Protein AF-A0A376W7D1-F1 (afdb_monomer)

InterPro domains:
  IPR000819 Peptidase M17, leucyl aminopeptidase, C-terminal [PF00883] (2-151)
  IPR000819 Peptidase M17, leucyl aminopeptidase, C-terminal [PS00631] (118-125)
  IPR011356 Peptidase M17, leucine aminopeptidase/peptidase B [PR00481] (33-50)
  IPR011356 Peptidase M17, leucine aminopeptidase/peptidase B [PR00481] (55-76)
  IPR011356 Peptidase M17, leucine aminopeptidase/peptidase B [PR00481] (92-113)
  IPR011356 Peptidase M17, leucine aminopeptidase/peptidase B [PR00481] (114-134)
  IPR011356 Peptidase M17, leucine aminopeptidase/peptidase B [PR00481] (142-157)
  IPR011356 Peptidase M17, leucine aminopeptidase/peptidase B [PTHR11963] (2-151)

Structure (mmCIF, N/CA/C/O backbone):
data_AF-A0A376W7D1-F1
#
_entry.id   AF-A0A376W7D1-F1
#
loop_
_atom_site.group_PDB
_atom_site.id
_atom_site.type_symbol
_atom_site.label_atom_id
_atom_site.label_alt_id
_atom_site.label_comp_id
_atom_site.label_asym_id
_atom_site.label_entity_id
_atom_site.label_seq_id
_atom_site.pdbx_PDB_ins_code
_atom_site.Cartn_x
_atom_site.Cartn_y
_atom_site.Cartn_z
_atom_site.occupancy
_atom_site.B_iso_or_equiv
_atom_site.auth_seq_id
_atom_site.auth_comp_id
_atom_site.auth_asym_id
_atom_site.auth_atom_id
_atom_site.pdbx_PDB_model_num
ATOM 1 N N . MET A 1 1 ? -5.690 -8.090 -8.609 1.00 79.50 1 MET A N 1
ATOM 2 C CA . MET A 1 1 ? -4.284 -8.522 -8.770 1.00 79.50 1 MET A CA 1
ATOM 3 C C . MET A 1 1 ? -3.452 -7.403 -9.400 1.00 79.50 1 MET A C 1
ATOM 5 O O . MET A 1 1 ? -2.636 -7.657 -10.276 1.00 79.50 1 MET A O 1
ATOM 9 N N . GLY A 1 2 ? -3.629 -6.157 -8.965 1.00 89.56 2 GLY A N 1
ATOM 10 C CA . GLY A 1 2 ? -2.780 -5.029 -9.349 1.00 89.56 2 GLY A CA 1
ATOM 11 C C . GLY A 1 2 ?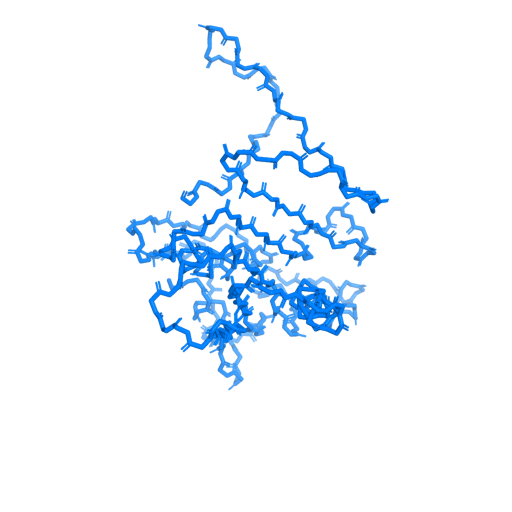 -1.461 -5.010 -8.578 1.00 89.56 2 GLY A C 1
ATOM 12 O O . GLY A 1 2 ? -0.408 -4.886 -9.191 1.00 89.56 2 GLY A O 1
ATOM 13 N N . LEU A 1 3 ? -1.495 -5.246 -7.265 1.00 94.12 3 LEU A N 1
ATOM 14 C CA . LEU A 1 3 ? -0.310 -5.242 -6.406 1.00 94.12 3 LEU A CA 1
ATOM 15 C C . LEU A 1 3 ? 0.728 -6.286 -6.835 1.00 94.12 3 LEU A C 1
ATOM 17 O O . LEU A 1 3 ? 1.898 -5.962 -7.021 1.00 94.12 3 LEU A O 1
ATOM 21 N N . HIS A 1 4 ? 0.286 -7.527 -7.044 1.00 95.19 4 HIS A N 1
ATOM 22 C CA . HIS A 1 4 ? 1.152 -8.593 -7.544 1.00 95.19 4 HIS A CA 1
ATOM 23 C C . HIS A 1 4 ? 1.711 -8.266 -8.935 1.00 95.19 4 HIS A C 1
ATOM 25 O O . HIS A 1 4 ? 2.898 -8.446 -9.180 1.00 95.19 4 HIS A O 1
ATOM 31 N N . THR A 1 5 ? 0.871 -7.761 -9.845 1.00 95.19 5 THR A N 1
ATOM 32 C CA . THR A 1 5 ? 1.295 -7.446 -11.218 1.00 95.19 5 THR A CA 1
ATOM 33 C C . THR A 1 5 ? 2.353 -6.347 -11.251 1.00 95.19 5 THR A C 1
ATOM 35 O O . THR A 1 5 ? 3.298 -6.458 -12.022 1.00 95.19 5 THR A O 1
ATOM 38 N N . VAL A 1 6 ? 2.235 -5.333 -10.392 1.00 94.81 6 VAL A N 1
ATOM 39 C CA . VAL A 1 6 ? 3.250 -4.282 -10.267 1.00 94.81 6 VAL A CA 1
ATOM 40 C C . VAL A 1 6 ? 4.538 -4.832 -9.651 1.00 94.81 6 VAL A C 1
ATOM 42 O O . VAL A 1 6 ? 5.613 -4.651 -10.210 1.00 94.81 6 VAL A O 1
ATOM 45 N N . GLY A 1 7 ? 4.433 -5.551 -8.529 1.00 95.00 7 GLY A N 1
ATOM 46 C CA . GLY A 1 7 ? 5.601 -5.979 -7.757 1.00 95.00 7 GLY A CA 1
ATOM 47 C C . GLY A 1 7 ? 6.352 -7.202 -8.283 1.00 95.00 7 GLY A C 1
ATOM 48 O O . GLY A 1 7 ? 7.494 -7.409 -7.885 1.00 95.00 7 GLY A O 1
ATOM 49 N N . ARG A 1 8 ? 5.773 -8.009 -9.186 1.00 94.25 8 ARG A N 1
ATOM 50 C CA . ARG A 1 8 ? 6.428 -9.229 -9.717 1.00 94.25 8 ARG A CA 1
ATOM 51 C C . ARG A 1 8 ? 7.721 -8.962 -10.500 1.00 94.25 8 ARG A C 1
ATOM 53 O O . ARG A 1 8 ? 8.429 -9.903 -10.844 1.00 94.25 8 ARG A O 1
ATOM 60 N N . GLY A 1 9 ? 7.988 -7.698 -10.837 1.00 91.62 9 GLY A N 1
ATOM 61 C CA . GLY A 1 9 ? 9.221 -7.275 -11.491 1.00 91.62 9 GLY A CA 1
ATOM 62 C C . GLY A 1 9 ? 10.430 -7.205 -10.550 1.00 91.62 9 GLY A C 1
ATOM 63 O O . GLY A 1 9 ? 11.554 -7.176 -11.045 1.00 91.62 9 GLY A O 1
ATOM 64 N N . SER A 1 10 ? 10.220 -7.193 -9.230 1.00 93.06 10 SER A N 1
ATOM 65 C CA . SER A 1 10 ? 11.274 -7.111 -8.210 1.00 93.06 10 SER A CA 1
ATOM 66 C C . SER A 1 10 ? 11.600 -8.478 -7.610 1.00 93.06 10 SER A C 1
ATOM 68 O O . SER A 1 10 ? 10.742 -9.354 -7.524 1.00 93.06 10 SER A O 1
ATOM 70 N N . GLU A 1 11 ? 12.835 -8.647 -7.133 1.00 93.81 11 GLU A N 1
ATOM 71 C CA . GLU A 1 11 ? 13.212 -9.783 -6.278 1.00 93.81 11 GLU A CA 1
ATOM 72 C C . GLU A 1 11 ? 12.505 -9.720 -4.915 1.00 93.81 11 GLU A C 1
ATOM 74 O O . GLU A 1 11 ? 12.260 -10.742 -4.270 1.00 93.81 11 GLU A O 1
ATOM 79 N N . ARG A 1 12 ? 12.138 -8.511 -4.470 1.00 93.88 12 ARG A N 1
ATOM 80 C CA . ARG A 1 12 ? 11.373 -8.299 -3.242 1.00 93.88 12 ARG A CA 1
ATOM 81 C C . ARG A 1 12 ? 9.898 -8.525 -3.543 1.00 93.88 12 ARG A C 1
ATOM 83 O O . ARG A 1 12 ? 9.288 -7.799 -4.324 1.00 93.88 12 ARG A O 1
ATOM 90 N N . SER A 1 13 ? 9.316 -9.524 -2.887 1.00 94.38 13 SER A N 1
ATOM 91 C CA . SER A 1 13 ? 7.901 -9.845 -3.070 1.00 94.38 13 SER A CA 1
ATOM 92 C C . SER A 1 13 ? 7.001 -8.678 -2.634 1.00 94.38 13 SER A C 1
ATOM 94 O O . SER A 1 13 ? 7.242 -8.092 -1.574 1.00 94.38 13 SER A O 1
ATOM 96 N N . PRO A 1 14 ? 5.949 -8.346 -3.404 1.00 96.19 14 PRO A N 1
ATOM 97 C CA . PRO A 1 14 ? 4.979 -7.341 -2.994 1.00 96.19 14 PRO A CA 1
ATOM 98 C C . PRO A 1 14 ? 4.146 -7.820 -1.802 1.00 96.19 14 PRO A C 1
ATOM 100 O O . PRO A 1 14 ? 3.823 -9.002 -1.684 1.00 96.19 14 PRO A O 1
ATOM 103 N N . VAL A 1 15 ? 3.752 -6.887 -0.937 1.00 96.38 15 VAL A N 1
ATOM 104 C CA . VAL A 1 15 ? 3.035 -7.168 0.311 1.00 96.38 15 VAL A CA 1
ATOM 105 C C . VAL A 1 15 ? 1.843 -6.232 0.456 1.00 96.38 15 VAL A C 1
ATOM 107 O O . VAL A 1 15 ? 1.984 -5.011 0.400 1.00 96.38 15 VAL A O 1
ATOM 110 N N . LEU A 1 16 ? 0.663 -6.808 0.689 1.00 96.38 16 LEU A N 1
ATOM 111 C CA . LEU A 1 16 ? -0.494 -6.065 1.177 1.00 96.38 16 LEU A CA 1
ATOM 112 C C . LEU A 1 16 ? -0.551 -6.220 2.695 1.00 96.38 16 LEU A C 1
ATOM 114 O O . LEU A 1 16 ? -1.002 -7.246 3.199 1.00 96.38 16 LEU A O 1
ATOM 118 N N . LEU A 1 17 ? -0.072 -5.218 3.427 1.00 96.56 17 LEU A N 1
ATOM 119 C CA . LEU A 1 17 ? -0.132 -5.236 4.885 1.00 96.56 17 LEU A CA 1
ATOM 120 C C . LEU A 1 17 ? -1.496 -4.720 5.333 1.00 96.56 17 LEU A C 1
ATOM 122 O O . LEU A 1 17 ? -1.866 -3.598 4.995 1.00 96.56 17 LEU A O 1
ATOM 126 N N . ALA A 1 18 ? -2.215 -5.522 6.115 1.00 96.31 18 ALA A N 1
ATOM 127 C CA . ALA A 1 18 ? -3.468 -5.137 6.752 1.00 96.31 18 ALA A CA 1
ATOM 128 C C . ALA A 1 18 ? -3.289 -5.135 8.274 1.00 96.31 18 ALA A C 1
ATOM 130 O O . ALA A 1 18 ? -3.036 -6.176 8.878 1.00 96.31 18 ALA A O 1
ATOM 131 N N . LEU A 1 19 ? -3.421 -3.965 8.891 1.00 96.69 19 LEU A N 1
ATOM 132 C CA . LEU A 1 19 ? -3.386 -3.781 10.338 1.00 96.69 19 LEU A CA 1
ATOM 133 C C . LEU A 1 19 ? -4.785 -3.410 10.825 1.00 96.69 19 LEU A C 1
ATOM 135 O O . LEU A 1 19 ? -5.421 -2.511 10.279 1.00 96.69 19 LEU A O 1
ATOM 139 N N . ASP A 1 20 ? -5.257 -4.096 11.861 1.00 96.06 20 ASP A N 1
ATOM 140 C CA . ASP A 1 20 ? -6.555 -3.851 12.489 1.00 96.06 20 ASP A CA 1
ATOM 141 C C . ASP A 1 20 ? -6.341 -3.281 13.890 1.00 96.06 20 ASP A C 1
ATOM 143 O O . ASP A 1 20 ? -5.998 -4.005 14.825 1.00 96.06 20 ASP A O 1
ATOM 147 N N . TYR A 1 21 ? -6.501 -1.966 14.026 1.00 96.50 21 TYR A N 1
ATOM 148 C CA . TYR A 1 21 ? -6.495 -1.315 15.325 1.00 96.50 21 TYR A CA 1
ATOM 149 C C . TYR A 1 21 ? -7.905 -1.353 15.898 1.00 96.50 21 TYR A C 1
ATOM 151 O O . TYR A 1 21 ? -8.800 -0.655 15.416 1.00 96.50 21 TYR A O 1
ATOM 159 N N . ASN A 1 22 ? -8.096 -2.148 16.946 1.00 95.69 22 ASN A N 1
ATOM 160 C CA . ASN A 1 22 ? -9.381 -2.288 17.608 1.00 95.69 22 ASN A CA 1
ATOM 161 C C . ASN A 1 22 ? -9.268 -2.027 19.120 1.00 95.69 22 ASN A C 1
ATOM 163 O O . ASN A 1 22 ? -8.990 -2.955 19.880 1.00 95.69 22 ASN A O 1
ATOM 167 N N . PRO A 1 23 ? -9.514 -0.785 19.575 1.00 93.50 23 PRO A N 1
ATOM 168 C CA . PRO A 1 23 ? -9.447 -0.443 20.994 1.00 93.50 23 PRO A CA 1
ATOM 169 C C . PRO A 1 23 ? -10.640 -0.972 21.800 1.00 93.50 23 PRO A C 1
ATOM 171 O O . PRO A 1 23 ? -10.613 -0.920 23.023 1.00 93.50 23 PRO A O 1
ATOM 174 N N . THR A 1 24 ? -11.696 -1.460 21.140 1.00 90.38 24 THR A N 1
ATOM 175 C CA . THR A 1 24 ? -12.927 -1.902 21.815 1.00 90.38 24 THR A CA 1
ATOM 176 C C . THR A 1 24 ? -12.823 -3.314 22.391 1.00 90.38 24 THR A C 1
ATOM 178 O O . THR A 1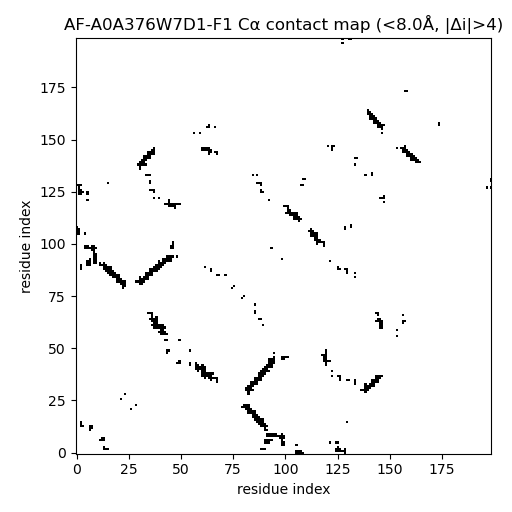 24 ? -13.638 -3.690 23.225 1.00 90.38 24 THR A O 1
ATOM 181 N N . GLY A 1 25 ? -11.853 -4.115 21.934 1.00 88.56 25 GLY A N 1
ATOM 182 C CA . GLY A 1 25 ? -11.722 -5.534 22.288 1.00 88.56 25 GLY A CA 1
ATOM 183 C C . GLY A 1 25 ? -12.771 -6.456 21.650 1.00 88.56 25 GLY A C 1
ATOM 184 O O . GLY A 1 25 ? -12.555 -7.665 21.589 1.00 88.56 25 GLY A O 1
ATOM 185 N N . ASP A 1 26 ? -13.863 -5.909 21.115 1.00 92.62 26 ASP A N 1
ATOM 186 C CA . ASP A 1 26 ? -14.907 -6.661 20.425 1.00 92.62 26 ASP A CA 1
ATOM 187 C C . ASP A 1 26 ? -14.526 -6.916 18.961 1.00 92.62 26 ASP A C 1
ATOM 189 O O . ASP A 1 26 ? -14.381 -5.988 18.161 1.00 92.62 26 ASP A O 1
ATOM 193 N N . LYS A 1 27 ? -14.379 -8.191 18.589 1.00 89.31 27 LYS A N 1
ATOM 194 C CA . LYS A 1 27 ? -14.015 -8.612 17.227 1.00 89.31 27 LYS A CA 1
ATOM 195 C C . LYS A 1 27 ? -15.055 -8.206 16.179 1.00 89.31 27 LYS A C 1
ATOM 197 O O . LYS A 1 27 ? -14.667 -7.962 15.032 1.00 89.31 27 LYS A O 1
ATOM 202 N N . GLU A 1 28 ? -16.317 -8.068 16.575 1.00 90.25 28 GLU A N 1
ATOM 203 C CA . GLU A 1 28 ? -17.442 -7.743 15.692 1.00 90.25 28 GLU A CA 1
ATOM 204 C C . GLU A 1 28 ? -17.728 -6.236 15.611 1.00 90.25 28 GLU A C 1
ATOM 206 O O . GLU A 1 28 ? -18.565 -5.806 14.815 1.00 90.25 28 GLU A O 1
ATOM 211 N N . ALA A 1 29 ? -16.999 -5.406 16.369 1.00 92.06 29 ALA A N 1
ATOM 212 C CA . ALA A 1 29 ? -17.177 -3.959 16.340 1.00 92.06 29 ALA A CA 1
ATOM 213 C C . ALA A 1 29 ? -17.040 -3.409 14.905 1.00 92.06 29 ALA A C 1
ATOM 215 O O . ALA A 1 29 ? -16.070 -3.742 14.212 1.00 92.06 29 ALA A O 1
ATOM 216 N N . PRO A 1 30 ? -17.951 -2.537 14.439 1.00 93.50 30 PRO A N 1
ATOM 217 C CA . PRO A 1 30 ? -17.894 -2.015 13.081 1.00 93.50 30 PRO A CA 1
ATOM 218 C C . PRO A 1 30 ? -16.599 -1.232 12.845 1.00 93.50 30 PRO A C 1
ATOM 220 O O . PRO A 1 30 ? -16.098 -0.521 13.721 1.00 93.50 30 PRO A O 1
ATOM 223 N N . VAL A 1 31 ? -16.042 -1.360 11.641 1.00 95.50 31 VAL A N 1
ATOM 224 C CA . VAL A 1 31 ? -14.862 -0.590 11.243 1.00 95.50 31 VAL A CA 1
ATOM 225 C C . VAL A 1 31 ? -15.299 0.850 10.990 1.00 95.50 31 VAL A C 1
ATOM 227 O O . VAL A 1 31 ? -16.086 1.111 10.090 1.00 95.50 31 VAL A O 1
ATOM 230 N N . TYR A 1 32 ? -14.776 1.798 11.763 1.00 95.06 32 TYR A N 1
ATOM 231 C CA . TYR A 1 32 ? -15.107 3.212 11.589 1.00 95.06 32 TYR A CA 1
ATOM 232 C C . TYR A 1 32 ? -14.433 3.781 10.337 1.00 95.06 32 TYR A C 1
ATOM 234 O O . TYR A 1 32 ? -15.082 4.373 9.477 1.00 95.06 32 TYR A O 1
ATOM 242 N N . ALA A 1 33 ? -13.121 3.566 10.204 1.00 95.38 33 ALA A N 1
ATOM 243 C CA . ALA A 1 33 ? -12.358 4.068 9.069 1.00 95.38 33 ALA A CA 1
ATOM 244 C C . ALA A 1 33 ? -11.379 3.032 8.514 1.00 95.38 33 ALA A C 1
ATOM 246 O O . ALA A 1 33 ? -10.781 2.252 9.258 1.00 95.38 33 ALA A O 1
ATOM 247 N N . CYS A 1 34 ? -11.172 3.073 7.200 1.00 97.19 34 CYS A N 1
ATOM 248 C CA . CYS A 1 34 ? -10.066 2.402 6.533 1.00 97.19 34 CYS A CA 1
ATOM 249 C C . CYS A 1 34 ? -9.098 3.431 5.951 1.00 97.19 34 CYS A C 1
ATOM 251 O O . CYS A 1 34 ? -9.497 4.341 5.226 1.00 97.19 34 CYS A O 1
ATOM 253 N N . LEU A 1 35 ? -7.818 3.264 6.254 1.00 97.06 35 LEU A N 1
ATOM 254 C CA . LEU A 1 35 ? -6.726 4.062 5.720 1.00 97.06 35 LEU A CA 1
ATOM 255 C C . LEU A 1 35 ? -5.981 3.224 4.682 1.00 97.06 35 LEU A C 1
ATOM 257 O O . LEU A 1 35 ? -5.595 2.099 4.987 1.00 97.06 35 LEU A O 1
ATOM 261 N N . VAL A 1 36 ? -5.771 3.742 3.475 1.00 96.94 36 VAL A N 1
ATOM 262 C CA . VAL A 1 36 ? -5.098 3.021 2.385 1.00 96.94 36 VAL A CA 1
ATOM 263 C C . VAL A 1 36 ? -3.899 3.828 1.897 1.00 96.94 36 VAL A C 1
ATOM 265 O O . VAL A 1 36 ? -4.031 4.967 1.462 1.00 96.94 36 VAL A O 1
ATOM 268 N N . GLY A 1 37 ? -2.704 3.255 1.983 1.00 95.38 37 GLY A N 1
ATOM 269 C CA . GLY A 1 37 ? -1.463 3.931 1.618 1.00 95.38 37 GLY A CA 1
ATOM 270 C C . GLY A 1 37 ? -0.810 3.340 0.375 1.00 95.38 37 GLY A C 1
ATOM 271 O O . GLY A 1 37 ? -0.619 2.123 0.301 1.00 95.38 37 GLY A O 1
ATOM 272 N N . LYS A 1 38 ? -0.389 4.203 -0.562 1.00 95.12 38 LYS A N 1
ATOM 273 C CA . LYS A 1 38 ? 0.567 3.817 -1.615 1.00 95.12 38 LYS A CA 1
ATOM 274 C C . LYS A 1 38 ? 1.930 3.581 -0.964 1.00 95.12 38 LYS A C 1
ATOM 276 O O . LYS A 1 38 ? 2.490 4.504 -0.372 1.00 95.12 38 LYS A O 1
ATOM 281 N N . GLY A 1 39 ? 2.434 2.356 -1.065 1.00 95.56 39 GLY A N 1
ATOM 282 C CA . GLY A 1 39 ? 3.699 1.918 -0.481 1.00 95.56 39 GLY A CA 1
ATOM 283 C C . GLY A 1 39 ? 4.724 1.509 -1.532 1.00 95.56 39 GLY A C 1
ATOM 284 O O . GLY A 1 39 ? 5.391 0.497 -1.342 1.00 95.56 39 GLY A O 1
ATOM 285 N N . ILE A 1 40 ? 4.846 2.243 -2.643 1.00 95.44 40 ILE A N 1
ATOM 286 C CA . ILE A 1 40 ? 5.864 1.907 -3.643 1.00 95.44 40 ILE A CA 1
ATOM 287 C C . ILE A 1 40 ? 7.240 2.273 -3.087 1.00 95.44 40 ILE A C 1
ATOM 289 O O . ILE A 1 40 ? 7.560 3.447 -2.923 1.00 95.44 40 ILE A O 1
ATOM 293 N N . THR A 1 41 ? 8.026 1.271 -2.705 1.00 93.88 41 THR A N 1
ATOM 294 C CA . THR A 1 41 ? 9.293 1.472 -1.989 1.00 93.88 41 THR A CA 1
ATOM 295 C C . THR A 1 41 ? 10.379 2.038 -2.893 1.00 93.88 41 THR A C 1
ATOM 297 O O . THR A 1 41 ? 11.190 2.851 -2.444 1.00 93.88 41 THR A O 1
ATOM 300 N N . PHE A 1 42 ? 10.346 1.676 -4.171 1.00 93.56 42 PHE A N 1
ATOM 301 C CA . PHE A 1 42 ? 11.119 2.324 -5.215 1.00 93.56 42 PHE A CA 1
ATOM 302 C C . PHE A 1 42 ? 10.380 2.251 -6.552 1.00 93.56 42 PHE A C 1
ATOM 304 O O . PHE A 1 42 ? 9.808 1.214 -6.894 1.00 93.56 42 PHE A O 1
ATOM 311 N N . ASP A 1 43 ? 10.411 3.349 -7.308 1.00 93.44 43 ASP A N 1
ATOM 312 C CA . ASP A 1 43 ? 9.719 3.477 -8.590 1.00 93.44 43 ASP A CA 1
ATOM 313 C C . ASP A 1 43 ? 10.687 3.869 -9.714 1.00 93.44 43 ASP A C 1
ATOM 315 O O . ASP A 1 43 ? 11.074 5.031 -9.851 1.00 93.44 43 ASP A O 1
ATOM 319 N N . SER A 1 44 ? 11.079 2.894 -10.539 1.00 92.62 44 SER A N 1
ATOM 320 C CA . SER A 1 44 ? 11.836 3.150 -11.770 1.00 92.62 44 SER A CA 1
ATOM 321 C C . SER A 1 44 ? 10.933 3.542 -12.946 1.00 92.62 44 SER A C 1
ATOM 323 O O . SER A 1 44 ? 11.444 3.889 -14.012 1.00 92.62 44 SER A O 1
ATOM 325 N N . GLY A 1 45 ? 9.609 3.436 -12.782 1.00 90.06 45 GLY A N 1
ATOM 326 C CA . GLY A 1 45 ? 8.589 3.563 -13.824 1.00 90.06 45 GLY A CA 1
ATOM 327 C C . GLY A 1 45 ? 8.280 2.277 -14.597 1.00 90.06 45 GLY A C 1
ATOM 328 O O . GLY A 1 45 ? 7.426 2.284 -15.484 1.00 90.06 45 GLY A O 1
ATOM 329 N N . GLY A 1 46 ? 8.940 1.153 -14.293 1.00 93.19 46 GLY A N 1
ATOM 330 C CA . GLY A 1 46 ? 8.816 -0.079 -15.085 1.00 93.19 46 GLY A CA 1
ATOM 331 C C . GLY A 1 46 ? 9.266 0.125 -16.541 1.00 93.19 46 GLY A C 1
ATOM 332 O O . GLY A 1 46 ? 10.167 0.917 -16.805 1.00 93.19 46 GLY A O 1
ATOM 333 N N . TYR A 1 47 ? 8.659 -0.573 -17.510 1.00 92.81 47 TYR A N 1
ATOM 334 C CA . TYR A 1 47 ? 9.015 -0.420 -18.936 1.00 92.81 47 TYR A CA 1
ATOM 335 C C . TYR A 1 47 ? 8.804 1.004 -19.482 1.00 92.81 47 TYR A C 1
ATOM 337 O O . TYR A 1 47 ? 9.477 1.413 -20.425 1.00 92.81 47 TYR A O 1
ATOM 345 N N . SER A 1 48 ? 7.913 1.781 -18.876 1.00 91.31 48 SER A N 1
ATOM 346 C CA . SER A 1 48 ? 7.792 3.230 -19.040 1.00 91.31 48 SER A CA 1
ATOM 347 C C . SER A 1 48 ? 8.824 3.961 -18.168 1.00 91.31 48 SER A C 1
ATOM 349 O O . SER A 1 48 ? 8.471 4.744 -17.291 1.00 91.31 48 SER A O 1
ATOM 351 N N . ILE A 1 49 ? 10.106 3.668 -18.401 1.00 92.81 49 ILE A N 1
ATOM 352 C CA . ILE A 1 49 ? 11.213 4.064 -17.525 1.00 92.81 49 ILE A CA 1
ATOM 353 C C . ILE A 1 49 ? 11.296 5.582 -17.310 1.00 92.81 49 ILE A C 1
ATOM 355 O O . ILE A 1 49 ? 11.208 6.378 -18.251 1.00 92.81 49 ILE A O 1
ATOM 359 N N . LYS A 1 50 ? 11.529 5.990 -16.061 1.00 89.44 50 LYS A N 1
ATOM 360 C CA . LYS A 1 50 ? 11.809 7.386 -15.715 1.00 89.44 50 LYS A CA 1
ATOM 361 C C . LYS A 1 50 ? 13.215 7.793 -16.157 1.00 89.44 50 LYS A C 1
ATOM 363 O O . LYS A 1 50 ? 14.151 6.998 -16.172 1.00 89.44 50 LYS A O 1
ATOM 368 N N . GLN A 1 51 ? 13.402 9.080 -16.440 1.00 89.69 51 GLN A N 1
ATOM 369 C CA . GLN A 1 51 ? 14.746 9.638 -16.618 1.00 89.69 51 GLN A CA 1
ATOM 370 C C . GLN A 1 51 ? 15.481 9.696 -15.270 1.00 89.69 51 GLN A C 1
ATOM 372 O O . GLN A 1 51 ? 14.855 9.904 -14.231 1.00 89.69 51 GLN A O 1
ATOM 377 N N . THR A 1 52 ? 16.814 9.595 -15.282 1.00 87.31 52 THR A N 1
ATOM 378 C CA . THR A 1 52 ? 17.659 9.550 -14.071 1.00 87.31 52 THR A CA 1
ATOM 379 C C . THR A 1 52 ? 17.371 10.669 -13.073 1.00 87.31 52 THR A C 1
ATOM 381 O O . THR A 1 52 ? 17.262 10.409 -11.878 1.00 87.31 52 THR A O 1
ATOM 384 N N . ALA A 1 53 ? 17.168 11.897 -13.558 1.00 84.25 53 ALA A N 1
ATOM 385 C CA . ALA A 1 53 ? 16.878 13.061 -12.720 1.00 84.25 53 ALA A CA 1
ATOM 386 C C . ALA A 1 53 ? 15.553 12.963 -11.938 1.00 84.25 53 ALA A C 1
ATOM 388 O O . ALA A 1 53 ? 15.350 13.719 -10.996 1.00 84.25 53 ALA A O 1
ATOM 389 N N . PHE A 1 54 ? 14.649 12.064 -12.333 1.00 83.31 54 PHE A N 1
ATOM 390 C CA . PHE A 1 54 ? 13.384 11.821 -11.643 1.00 83.31 54 PHE A CA 1
ATOM 391 C C . PHE A 1 54 ? 13.397 10.543 -10.801 1.00 83.31 54 PHE A C 1
ATOM 393 O O . PHE A 1 54 ? 12.419 10.306 -10.104 1.00 83.31 54 PHE A O 1
ATOM 400 N N . MET A 1 55 ? 14.458 9.726 -10.852 1.00 85.00 55 MET A N 1
ATOM 401 C CA . MET A 1 55 ? 14.552 8.466 -10.099 1.00 85.00 55 MET A CA 1
ATOM 402 C C . MET A 1 55 ? 15.127 8.644 -8.686 1.00 85.00 55 MET A C 1
ATOM 404 O O . MET A 1 55 ? 14.774 7.890 -7.782 1.00 85.00 55 MET A O 1
ATOM 408 N N . ASP A 1 56 ? 15.972 9.653 -8.461 1.00 84.62 56 ASP A N 1
ATOM 409 C CA . ASP A 1 56 ? 16.660 9.904 -7.181 1.00 84.62 56 ASP A CA 1
ATOM 410 C C . ASP A 1 56 ? 15.705 10.037 -5.974 1.00 84.62 56 ASP A C 1
ATOM 412 O O . ASP A 1 56 ? 15.965 9.569 -4.861 1.00 84.62 56 ASP A O 1
ATOM 416 N N . SER A 1 57 ? 14.559 10.661 -6.216 1.00 85.50 57 SER A N 1
ATOM 417 C CA . SER A 1 57 ? 13.533 10.990 -5.241 1.00 85.50 57 SER A CA 1
ATOM 418 C C . SER A 1 57 ? 12.465 9.906 -5.127 1.00 85.50 57 SER A C 1
ATOM 420 O O . SER A 1 57 ? 11.619 9.997 -4.240 1.00 85.50 57 SER A O 1
ATOM 422 N N . MET A 1 58 ? 12.505 8.844 -5.936 1.00 86.75 58 MET A N 1
ATOM 423 C CA . MET A 1 58 ? 11.452 7.815 -5.975 1.00 86.75 58 MET A CA 1
ATOM 424 C C . MET A 1 58 ? 11.467 6.849 -4.794 1.00 86.75 58 MET A C 1
ATOM 426 O O . MET A 1 58 ? 10.480 6.163 -4.555 1.00 86.75 58 MET A O 1
ATOM 430 N N . LYS A 1 59 ? 12.490 6.910 -3.936 1.00 88.31 59 LYS A N 1
ATOM 431 C CA . LYS A 1 59 ? 12.395 6.356 -2.573 1.00 88.31 59 LYS A CA 1
ATOM 432 C C . LYS A 1 59 ? 11.256 6.977 -1.748 1.00 88.31 59 LYS A C 1
ATOM 434 O O . LYS A 1 59 ? 10.843 6.414 -0.742 1.00 88.31 59 LYS A O 1
ATOM 439 N N . SER A 1 60 ? 10.782 8.168 -2.130 1.00 87.44 60 SER A N 1
ATOM 440 C CA . SER A 1 60 ? 9.669 8.863 -1.469 1.00 87.44 60 SER A CA 1
ATOM 441 C C . SER A 1 60 ? 8.290 8.421 -1.963 1.00 87.44 60 SER A C 1
ATOM 443 O O . SER A 1 60 ? 7.280 8.901 -1.448 1.00 87.44 60 SER A O 1
ATOM 445 N N . ASP A 1 61 ? 8.219 7.485 -2.913 1.00 88.12 61 ASP A N 1
ATOM 446 C CA . ASP A 1 61 ? 6.962 7.044 -3.525 1.00 88.12 61 ASP A CA 1
ATOM 447 C C . ASP A 1 61 ? 6.113 6.115 -2.620 1.00 88.12 61 ASP A C 1
ATOM 449 O O . ASP A 1 61 ? 4.955 5.790 -2.897 1.00 88.12 61 ASP A O 1
ATOM 453 N N . MET A 1 62 ? 6.661 5.791 -1.447 1.00 93.06 62 MET A N 1
ATOM 454 C CA . MET A 1 62 ? 5.986 5.183 -0.297 1.00 93.06 62 MET A CA 1
ATOM 455 C C . MET A 1 62 ? 5.463 6.223 0.710 1.00 93.06 62 MET A C 1
ATOM 457 O O . MET A 1 62 ? 4.950 5.871 1.776 1.00 93.06 62 MET A O 1
ATOM 461 N N . GLY A 1 63 ? 5.571 7.519 0.392 1.00 90.31 63 GLY A N 1
ATOM 462 C CA . GLY A 1 63 ? 5.183 8.618 1.279 1.00 90.31 63 GLY A CA 1
ATOM 463 C C . GLY A 1 63 ? 3.703 8.591 1.668 1.00 90.31 63 GLY A C 1
ATOM 464 O O . GLY A 1 63 ? 3.345 9.002 2.773 1.00 90.31 63 GLY A O 1
ATOM 465 N N . GLY A 1 64 ? 2.845 8.044 0.801 1.00 90.31 64 GLY A N 1
ATOM 466 C CA . GLY A 1 64 ? 1.438 7.788 1.106 1.00 90.31 64 GLY A CA 1
ATOM 467 C C . GLY A 1 64 ? 1.269 6.827 2.284 1.00 90.31 64 GLY A C 1
ATOM 468 O O . GLY A 1 64 ? 0.647 7.187 3.284 1.00 90.31 64 GLY A O 1
ATOM 469 N N . ALA A 1 65 ? 1.893 5.648 2.203 1.00 94.12 65 ALA A N 1
ATOM 470 C CA . ALA A 1 65 ? 1.922 4.643 3.266 1.00 94.12 65 ALA A CA 1
ATOM 471 C C . ALA A 1 65 ? 2.528 5.172 4.572 1.00 94.12 65 ALA A C 1
ATOM 473 O O . ALA A 1 65 ? 1.951 4.962 5.642 1.00 94.12 65 ALA A O 1
ATOM 474 N N . ALA A 1 66 ? 3.635 5.916 4.499 1.00 94.94 66 ALA A N 1
ATOM 475 C CA . ALA A 1 66 ? 4.222 6.553 5.678 1.00 94.94 66 ALA A CA 1
ATOM 476 C C . ALA A 1 66 ? 3.253 7.547 6.344 1.00 94.94 66 ALA A C 1
ATOM 478 O O . ALA A 1 66 ? 3.104 7.544 7.566 1.00 94.94 66 ALA A O 1
ATOM 479 N N . THR A 1 67 ? 2.544 8.350 5.545 1.00 94.06 67 THR A N 1
ATOM 480 C CA . THR A 1 67 ? 1.600 9.365 6.040 1.00 94.06 67 THR A CA 1
ATOM 481 C C . THR A 1 67 ? 0.428 8.739 6.787 1.00 94.06 67 THR A C 1
ATOM 483 O O . THR A 1 67 ? 0.131 9.159 7.903 1.00 94.06 67 THR A O 1
ATOM 486 N N . VAL A 1 68 ? -0.231 7.722 6.217 1.00 95.19 68 VAL A N 1
ATOM 487 C CA . VAL A 1 68 ? -1.374 7.074 6.890 1.00 95.19 68 VAL A CA 1
ATOM 488 C C . VAL A 1 68 ? -0.956 6.283 8.124 1.00 95.19 68 VAL A C 1
ATOM 490 O O . VAL A 1 68 ? -1.682 6.280 9.116 1.00 95.19 68 VAL A O 1
ATOM 493 N N . THR A 1 69 ? 0.233 5.678 8.103 1.00 96.69 69 THR A N 1
ATOM 494 C CA . THR A 1 69 ? 0.786 4.973 9.268 1.00 96.69 69 THR A CA 1
ATOM 495 C C . THR A 1 69 ? 1.072 5.951 10.406 1.00 96.69 69 THR A C 1
ATOM 497 O O . THR A 1 69 ? 0.635 5.729 11.534 1.00 96.69 69 THR A O 1
ATOM 500 N N . GLY A 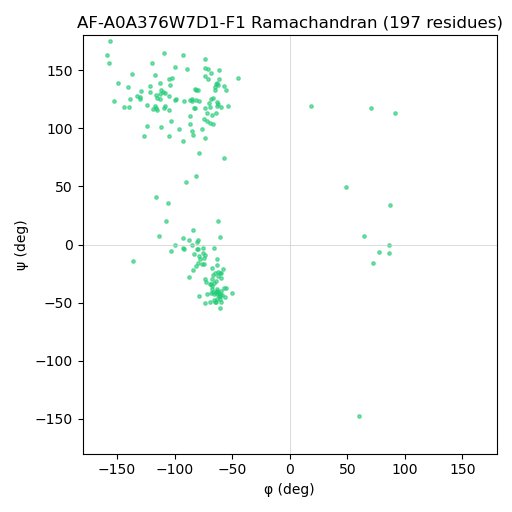1 70 ? 1.739 7.072 10.109 1.00 96.38 70 GLY A N 1
ATOM 501 C CA . GLY A 1 70 ? 2.005 8.127 11.087 1.00 96.38 70 GLY A CA 1
ATOM 502 C C . GLY A 1 70 ? 0.727 8.777 11.619 1.00 96.38 70 GLY A C 1
ATOM 503 O O . GLY A 1 70 ? 0.616 9.014 12.819 1.00 96.38 70 GLY A O 1
ATOM 504 N N . ALA A 1 71 ? -0.266 9.007 10.755 1.00 94.94 71 ALA A N 1
ATOM 505 C CA . ALA A 1 71 ? -1.562 9.547 11.155 1.00 94.94 71 ALA A CA 1
ATOM 506 C C . ALA A 1 71 ? -2.309 8.609 12.114 1.00 94.94 71 ALA A C 1
ATOM 508 O O . ALA A 1 71 ? -2.855 9.076 13.113 1.00 94.94 71 ALA A O 1
ATOM 509 N N . LEU A 1 72 ? -2.302 7.296 11.849 1.00 96.12 72 LEU A N 1
ATOM 510 C CA . LEU A 1 72 ? -2.898 6.311 12.751 1.00 96.12 72 LEU A CA 1
ATOM 511 C C . LEU A 1 72 ? -2.154 6.262 14.086 1.00 96.12 72 LEU A C 1
ATOM 513 O O . LEU A 1 72 ? -2.789 6.363 15.131 1.00 96.12 72 LEU A O 1
ATOM 517 N N . ALA A 1 73 ? -0.824 6.160 14.060 1.00 97.00 73 ALA A N 1
ATOM 518 C CA . ALA A 1 73 ? -0.014 6.146 15.274 1.00 97.00 73 ALA A CA 1
ATOM 519 C C . ALA A 1 73 ? -0.269 7.395 16.134 1.00 97.00 73 ALA A C 1
ATOM 521 O O . ALA A 1 73 ? -0.508 7.281 17.333 1.00 97.00 73 ALA A O 1
ATOM 522 N N . PHE A 1 74 ? -0.310 8.580 15.517 1.00 96.56 74 PHE A N 1
ATOM 523 C CA . PHE A 1 74 ? -0.641 9.825 16.206 1.00 96.56 74 PHE A CA 1
ATOM 524 C C . PHE A 1 74 ? -2.075 9.831 16.753 1.00 96.56 74 PHE A C 1
ATOM 526 O O . PHE A 1 74 ? -2.304 10.260 17.878 1.00 96.56 74 PHE A O 1
ATOM 533 N N . ALA A 1 75 ? -3.059 9.325 16.008 1.00 95.00 75 ALA A N 1
ATOM 534 C CA . ALA A 1 75 ? -4.429 9.229 16.508 1.00 95.00 75 ALA A CA 1
ATOM 535 C C . ALA A 1 75 ? -4.525 8.304 17.736 1.00 95.00 75 ALA A C 1
ATOM 537 O O . ALA A 1 75 ? -5.190 8.649 18.714 1.00 95.00 75 ALA A O 1
ATOM 538 N N . ILE A 1 76 ? -3.816 7.170 17.723 1.00 96.06 76 ILE A N 1
ATOM 539 C CA . ILE A 1 76 ? -3.751 6.229 18.849 1.00 96.06 76 ILE A CA 1
ATOM 540 C C . ILE A 1 76 ? -3.164 6.913 20.090 1.00 96.06 76 ILE A C 1
ATOM 542 O O . ILE A 1 76 ? -3.761 6.835 21.162 1.00 96.06 76 ILE A O 1
ATOM 546 N N . THR A 1 77 ? -2.056 7.653 19.961 1.00 96.06 77 THR A N 1
ATOM 547 C CA . THR A 1 77 ? -1.449 8.366 21.106 1.00 96.06 77 THR A CA 1
ATOM 548 C C . THR A 1 77 ? -2.315 9.510 21.638 1.00 96.06 77 THR A C 1
ATOM 550 O O . THR A 1 77 ? -2.161 9.920 22.787 1.00 96.06 77 THR A O 1
ATOM 553 N N . ARG A 1 78 ? -3.260 10.017 20.836 1.00 96.69 78 ARG A N 1
ATOM 554 C CA . ARG A 1 78 ? -4.273 10.997 21.258 1.00 96.69 78 ARG A CA 1
ATOM 555 C C . ARG A 1 78 ? -5.541 10.364 21.844 1.00 96.69 78 ARG A C 1
ATOM 557 O O . ARG A 1 78 ? -6.457 11.106 22.189 1.00 96.69 78 ARG A O 1
ATOM 564 N N . GLY A 1 79 ? -5.589 9.039 21.994 1.00 93.38 79 GLY A N 1
ATOM 565 C CA . GLY A 1 79 ? -6.707 8.330 22.619 1.00 93.38 79 GLY A CA 1
ATOM 566 C C . GLY A 1 79 ? -7.837 7.961 21.655 1.00 93.38 79 GLY A C 1
ATOM 567 O O . GLY A 1 79 ? -9.003 7.982 22.045 1.00 93.38 79 GLY A O 1
ATOM 568 N N . LEU A 1 80 ? -7.522 7.647 20.393 1.00 94.12 80 LEU A N 1
ATOM 569 C CA . LEU A 1 80 ? -8.502 7.143 19.427 1.00 94.12 80 LEU A CA 1
ATOM 570 C C . LEU A 1 80 ? -9.243 5.912 19.982 1.00 94.12 80 LEU A C 1
ATOM 572 O O . LEU A 1 80 ? -8.648 4.867 20.210 1.00 94.12 80 LEU A O 1
ATOM 576 N N . ASN A 1 81 ? -10.564 6.018 20.128 1.00 93.44 81 ASN A N 1
ATOM 577 C CA . ASN A 1 81 ? -11.428 4.973 20.690 1.00 93.44 81 ASN A CA 1
ATOM 578 C C . ASN A 1 81 ? -12.311 4.271 19.639 1.00 93.44 81 ASN A C 1
ATOM 580 O O . ASN A 1 81 ? -13.340 3.682 19.971 1.00 93.44 81 ASN A O 1
ATOM 584 N N . LYS A 1 82 ? -11.941 4.358 18.358 1.00 93.88 82 LYS A N 1
ATOM 585 C CA . LYS A 1 82 ? -12.677 3.772 17.228 1.00 93.88 82 LYS A CA 1
ATOM 586 C C . LYS A 1 82 ? -11.827 2.715 16.529 1.00 93.88 82 LYS A C 1
ATOM 588 O O . LYS A 1 82 ? -10.613 2.881 16.423 1.00 93.88 82 LYS A O 1
ATOM 593 N N . ARG A 1 83 ? -12.466 1.654 16.019 1.00 96.00 83 ARG A N 1
ATOM 594 C CA . ARG A 1 83 ? -11.794 0.612 15.230 1.00 96.00 83 ARG A CA 1
ATOM 595 C C . ARG A 1 83 ? -11.380 1.168 13.869 1.00 96.00 83 ARG A C 1
ATOM 597 O O . ARG A 1 83 ? -12.230 1.629 13.108 1.00 96.00 83 ARG A O 1
ATOM 604 N N . VAL A 1 84 ? -10.090 1.115 13.556 1.00 96.94 84 VAL A N 1
ATOM 605 C CA . VAL A 1 84 ? -9.524 1.618 12.297 1.00 96.94 84 VAL A CA 1
ATOM 606 C C . VAL A 1 84 ? -8.658 0.543 11.662 1.00 96.94 84 VAL A C 1
ATOM 608 O O . VAL A 1 84 ? -7.797 -0.037 12.317 1.00 96.94 84 VAL A O 1
ATOM 611 N N . LYS A 1 85 ? -8.861 0.305 10.365 1.00 96.94 85 LYS A N 1
ATOM 612 C CA . LYS A 1 85 ? -8.019 -0.602 9.581 1.00 96.94 85 LYS A CA 1
ATOM 613 C C . LYS A 1 85 ? -7.063 0.180 8.697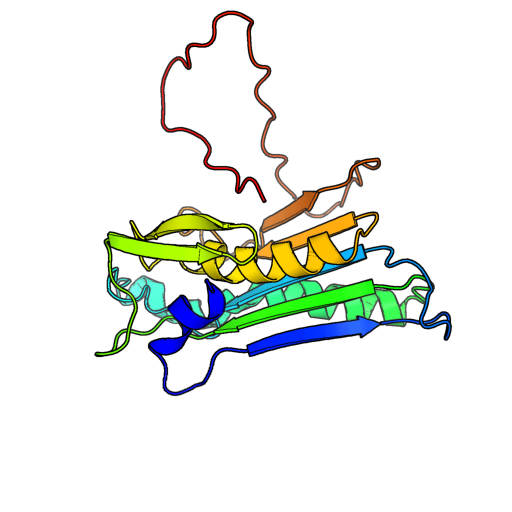 1.00 96.94 85 LYS A C 1
ATOM 615 O O . LYS A 1 85 ? -7.454 1.160 8.069 1.00 96.94 85 LYS A O 1
ATOM 620 N N . LEU A 1 86 ? -5.818 -0.260 8.636 1.00 97.69 86 LEU A N 1
ATOM 621 C CA . LEU A 1 86 ? -4.769 0.314 7.806 1.00 97.69 86 LEU A CA 1
ATOM 622 C C . LEU A 1 86 ? -4.337 -0.718 6.767 1.00 97.69 86 LEU A C 1
ATOM 624 O O . LEU A 1 86 ? -3.956 -1.828 7.123 1.00 97.69 86 LEU A O 1
ATOM 628 N N . PHE A 1 87 ? -4.370 -0.331 5.498 1.00 97.69 87 PHE A N 1
ATOM 629 C CA . PHE A 1 87 ? -3.929 -1.127 4.362 1.00 97.69 87 PHE A CA 1
ATOM 630 C C . PHE A 1 87 ? -2.739 -0.442 3.696 1.00 97.69 87 PHE A C 1
ATOM 632 O O . PHE A 1 87 ? -2.867 0.667 3.175 1.00 97.69 87 PHE A O 1
ATOM 639 N N . LEU A 1 88 ? -1.579 -1.092 3.688 1.00 97.31 88 LEU A N 1
ATOM 640 C CA . LEU A 1 88 ? -0.386 -0.600 3.003 1.00 97.31 88 LEU A CA 1
ATOM 641 C C . LEU A 1 88 ? -0.123 -1.475 1.782 1.00 97.31 88 LEU A C 1
ATOM 643 O O . LEU A 1 88 ? 0.102 -2.678 1.906 1.00 97.31 88 LEU A O 1
ATOM 647 N N . CYS A 1 89 ? -0.180 -0.863 0.602 1.00 96.50 89 CYS A N 1
ATOM 648 C CA . CYS A 1 89 ? 0.042 -1.543 -0.669 1.00 96.50 89 CYS A CA 1
ATOM 649 C C . CYS A 1 89 ? 1.522 -1.405 -1.040 1.00 96.50 89 CYS A C 1
ATOM 651 O O . CYS A 1 89 ? 1.895 -0.421 -1.685 1.00 96.50 89 CYS A O 1
ATOM 653 N N . CYS A 1 90 ? 2.355 -2.344 -0.586 1.00 96.69 90 CYS A N 1
ATOM 654 C CA . CYS A 1 90 ? 3.809 -2.259 -0.694 1.00 96.69 90 CYS A CA 1
ATOM 655 C C . CYS A 1 90 ? 4.358 -3.077 -1.866 1.00 96.69 90 CYS A C 1
ATOM 657 O O . CYS A 1 90 ? 4.120 -4.281 -1.948 1.00 96.69 90 CYS A O 1
ATOM 659 N N . ALA A 1 91 ? 5.112 -2.439 -2.757 1.00 96.50 91 ALA A N 1
ATOM 660 C CA . ALA A 1 91 ? 5.763 -3.091 -3.894 1.00 96.50 91 ALA A CA 1
ATOM 661 C C . ALA A 1 91 ? 6.937 -2.245 -4.399 1.00 96.50 91 ALA A C 1
ATOM 663 O O . ALA A 1 91 ? 6.994 -1.050 -4.131 1.00 96.50 91 ALA A O 1
ATOM 664 N N . ASP A 1 92 ? 7.825 -2.837 -5.188 1.00 94.62 92 ASP A N 1
ATOM 665 C CA . ASP A 1 92 ? 8.744 -2.076 -6.034 1.00 94.62 92 ASP A CA 1
ATOM 666 C C . ASP A 1 92 ? 8.240 -2.093 -7.478 1.00 94.62 92 ASP A C 1
ATOM 668 O O . ASP A 1 92 ? 7.739 -3.115 -7.951 1.00 94.62 92 ASP A O 1
ATOM 672 N N . ASN A 1 93 ? 8.414 -0.984 -8.191 1.00 94.56 93 ASN A N 1
ATOM 673 C CA . ASN A 1 93 ? 8.174 -0.911 -9.628 1.00 94.56 93 ASN A CA 1
ATOM 674 C C . ASN A 1 93 ? 9.518 -0.885 -10.354 1.00 94.56 93 ASN A C 1
ATOM 676 O O . ASN A 1 93 ? 10.131 0.173 -10.501 1.00 94.56 93 ASN A O 1
ATOM 680 N N . LEU A 1 94 ? 9.992 -2.068 -10.749 1.00 93.75 94 LEU A N 1
ATOM 681 C CA . LEU A 1 94 ? 11.292 -2.273 -11.388 1.00 93.75 94 LEU A CA 1
ATOM 682 C C . LEU A 1 94 ? 11.150 -2.883 -12.781 1.00 93.75 94 LEU A C 1
ATOM 684 O O . LEU A 1 94 ? 10.187 -3.588 -13.088 1.00 93.75 94 LEU A O 1
ATOM 688 N N . ILE A 1 95 ? 12.165 -2.646 -13.609 1.00 93.00 95 ILE A N 1
ATOM 689 C CA . ILE A 1 95 ? 12.321 -3.303 -14.907 1.00 93.00 95 ILE A CA 1
ATOM 690 C C . ILE A 1 95 ? 13.028 -4.636 -14.705 1.00 93.00 95 ILE A C 1
ATOM 692 O O . ILE A 1 95 ? 14.138 -4.690 -14.181 1.00 93.00 95 ILE A O 1
ATOM 696 N N . SER A 1 96 ? 12.410 -5.707 -15.186 1.00 93.25 96 SER A N 1
ATOM 697 C CA . SER A 1 96 ? 13.020 -7.031 -15.271 1.00 93.25 96 SER A CA 1
ATOM 698 C C . SER A 1 96 ? 12.332 -7.858 -16.355 1.00 93.25 96 SER A C 1
ATOM 700 O O . SER A 1 96 ? 11.328 -7.432 -16.928 1.00 93.25 96 SER A O 1
ATOM 702 N N . GLY A 1 97 ? 12.840 -9.063 -16.631 1.00 92.31 97 GLY A N 1
ATOM 703 C CA . GLY A 1 97 ? 12.204 -9.983 -17.583 1.00 92.31 97 GLY A CA 1
ATOM 704 C C . GLY A 1 97 ? 10.770 -10.379 -17.204 1.00 92.31 97 GLY A C 1
ATOM 705 O O . GLY A 1 97 ? 9.974 -10.694 -18.087 1.00 92.31 97 GLY A O 1
ATOM 706 N N . ASN A 1 98 ? 10.426 -10.299 -15.914 1.00 91.38 98 ASN A N 1
ATOM 707 C CA . ASN A 1 98 ? 9.109 -10.656 -15.381 1.00 91.38 98 ASN A CA 1
ATOM 708 C C . ASN A 1 98 ? 8.199 -9.437 -15.146 1.00 91.38 98 ASN A C 1
ATOM 710 O O . ASN A 1 98 ? 7.053 -9.599 -14.715 1.00 91.38 98 ASN A O 1
ATOM 714 N N . ALA A 1 99 ? 8.674 -8.218 -15.423 1.00 93.38 99 ALA A N 1
ATOM 715 C CA . ALA A 1 99 ? 7.881 -7.008 -15.249 1.00 93.38 99 ALA A CA 1
ATOM 716 C C . ALA A 1 99 ? 6.624 -7.015 -16.141 1.00 93.38 99 ALA A C 1
ATOM 718 O O . ALA A 1 99 ? 6.570 -7.627 -17.212 1.00 93.38 99 ALA A O 1
ATOM 719 N N . PHE A 1 100 ? 5.569 -6.359 -15.668 1.00 92.81 100 PHE A N 1
ATOM 720 C CA . PHE A 1 100 ? 4.337 -6.155 -16.429 1.00 92.81 100 PHE A CA 1
ATOM 721 C C . PHE A 1 100 ? 4.536 -5.117 -17.528 1.00 92.81 100 PHE A C 1
ATOM 723 O O . PHE A 1 100 ? 5.314 -4.180 -17.364 1.00 92.81 100 PHE A O 1
ATOM 730 N N . LYS A 1 101 ? 3.864 -5.313 -18.660 1.00 93.56 101 LYS A N 1
ATOM 731 C CA . LYS A 1 101 ? 4.116 -4.580 -19.905 1.00 93.56 101 LYS A CA 1
ATOM 732 C C . LYS A 1 101 ? 2.981 -3.620 -20.229 1.00 93.56 101 LYS A C 1
ATOM 734 O O . LYS A 1 101 ? 1.880 -3.712 -19.687 1.00 93.56 101 LYS A O 1
ATOM 739 N N . LEU A 1 102 ? 3.255 -2.702 -21.151 1.00 92.62 102 LEU A N 1
ATOM 740 C CA . LEU A 1 102 ? 2.207 -1.898 -21.765 1.00 92.62 102 LEU A CA 1
ATOM 741 C C . LEU A 1 102 ? 1.284 -2.824 -22.573 1.00 92.62 102 LEU A C 1
ATOM 743 O O . LEU A 1 102 ? 1.764 -3.708 -23.280 1.00 92.62 102 LEU A O 1
ATOM 747 N N . GLY A 1 103 ? -0.024 -2.622 -22.448 1.00 91.81 103 GLY A N 1
ATOM 748 C CA . GLY A 1 103 ? -1.062 -3.476 -23.027 1.00 91.81 103 GLY A CA 1
ATOM 749 C C . GLY A 1 103 ? -1.463 -4.675 -22.158 1.00 91.81 103 GLY A C 1
ATOM 750 O O . GLY A 1 103 ? -2.444 -5.344 -22.481 1.00 91.81 103 GLY A O 1
ATOM 751 N N . ASP A 1 104 ? -0.776 -4.947 -21.038 1.00 93.62 104 ASP A N 1
ATOM 752 C CA . ASP A 1 104 ? -1.212 -5.997 -20.108 1.00 93.62 104 ASP A CA 1
ATOM 753 C C . ASP A 1 104 ? -2.591 -5.646 -19.522 1.00 93.62 104 ASP A C 1
ATOM 755 O O . ASP A 1 104 ? -2.861 -4.504 -19.140 1.00 93.62 104 ASP A O 1
ATOM 759 N N . ILE A 1 105 ? -3.469 -6.646 -19.401 1.00 95.12 105 ILE A N 1
ATOM 760 C CA . ILE A 1 105 ? -4.804 -6.481 -18.815 1.00 95.12 105 ILE A CA 1
ATOM 761 C C . ILE A 1 105 ? -4.821 -7.072 -17.408 1.00 95.12 105 ILE A C 1
ATOM 763 O O . ILE A 1 105 ? -4.718 -8.283 -17.210 1.00 95.12 105 ILE A O 1
ATOM 767 N N . ILE A 1 106 ? -5.032 -6.214 -16.414 1.00 94.38 106 ILE A N 1
ATOM 768 C CA . ILE A 1 106 ? -5.164 -6.603 -15.012 1.00 94.38 106 ILE A CA 1
ATOM 769 C C . ILE A 1 106 ? -6.634 -6.845 -14.698 1.00 94.38 106 ILE A C 1
ATOM 771 O O . ILE A 1 106 ? -7.464 -5.948 -14.839 1.00 94.38 106 ILE A O 1
ATOM 775 N N . THR A 1 107 ? -6.950 -8.042 -14.206 1.00 94.50 107 THR A N 1
ATOM 776 C CA . THR A 1 107 ? -8.281 -8.363 -13.671 1.00 94.50 107 THR A CA 1
ATOM 777 C C . THR A 1 107 ? -8.271 -8.257 -12.143 1.00 94.50 107 THR A C 1
ATOM 779 O O . THR A 1 107 ? -7.440 -8.858 -11.451 1.00 94.50 107 THR A O 1
ATOM 782 N N . TYR A 1 108 ? -9.182 -7.456 -11.597 1.00 93.19 108 TYR A N 1
ATOM 783 C CA . TYR A 1 108 ? -9.347 -7.253 -10.159 1.00 93.19 108 TYR A CA 1
ATOM 784 C C . TYR A 1 108 ? -10.376 -8.213 -9.559 1.00 93.19 108 TYR A C 1
ATOM 786 O O . TYR A 1 108 ? -11.204 -8.789 -10.260 1.00 93.19 108 TYR A O 1
ATOM 794 N N . ARG A 1 109 ? -10.343 -8.361 -8.228 1.00 88.75 109 ARG A N 1
ATOM 795 C CA . ARG A 1 109 ? -11.255 -9.249 -7.480 1.00 88.75 109 ARG A CA 1
ATOM 796 C C . ARG A 1 109 ? -12.729 -8.854 -7.605 1.00 88.75 109 ARG A C 1
ATOM 798 O O . ARG A 1 109 ? -13.597 -9.702 -7.474 1.00 88.75 109 ARG A O 1
ATOM 805 N N . ASN A 1 110 ? -13.009 -7.588 -7.909 1.00 87.00 110 ASN A N 1
ATOM 806 C CA . ASN A 1 110 ? -14.354 -7.089 -8.199 1.00 87.00 110 ASN A CA 1
ATOM 807 C C . ASN A 1 110 ? -14.783 -7.304 -9.669 1.00 87.00 110 ASN A C 1
ATOM 809 O O . ASN A 1 110 ? -15.748 -6.690 -10.114 1.00 87.00 110 ASN A O 1
ATOM 813 N N . GLY A 1 111 ? -14.046 -8.108 -10.446 1.00 90.44 111 GLY A N 1
ATOM 814 C CA . GLY A 1 111 ? -14.350 -8.426 -11.844 1.00 90.44 111 GLY A CA 1
ATOM 815 C C . GLY A 1 111 ? -13.993 -7.328 -12.852 1.00 90.44 111 GLY A C 1
ATOM 816 O O . GLY A 1 111 ? -14.061 -7.565 -14.059 1.00 90.44 111 GLY A O 1
ATOM 817 N N . LYS A 1 112 ? -13.576 -6.139 -12.395 1.00 90.88 112 LYS A N 1
ATOM 818 C CA . LYS A 1 112 ? -13.153 -5.051 -13.286 1.00 90.88 112 LYS A CA 1
ATOM 819 C C . LYS A 1 112 ? -11.811 -5.380 -13.932 1.00 90.88 112 LYS A C 1
ATOM 821 O O . LYS A 1 112 ? -10.914 -5.929 -13.291 1.00 90.88 112 LYS A O 1
ATOM 826 N N . LYS A 1 113 ? -11.675 -5.000 -15.201 1.00 93.94 113 LYS A N 1
ATOM 827 C CA . LYS A 1 113 ? -10.450 -5.153 -15.987 1.00 93.94 113 LYS A CA 1
ATOM 828 C C . LYS A 1 113 ? -9.861 -3.782 -16.294 1.00 93.94 113 LYS A C 1
ATOM 830 O O . LYS A 1 113 ? -10.608 -2.853 -16.591 1.00 93.94 113 LYS A O 1
ATOM 835 N N . VAL A 1 114 ? -8.543 -3.661 -16.201 1.00 93.12 114 VAL A N 1
ATOM 836 C CA . VAL A 1 114 ? -7.801 -2.429 -16.492 1.00 93.12 114 VAL A CA 1
ATOM 837 C C . VAL A 1 114 ? -6.660 -2.763 -17.435 1.00 93.12 114 VAL A C 1
ATOM 839 O O . VAL A 1 114 ? -5.845 -3.626 -17.125 1.00 93.12 114 VAL A O 1
ATOM 842 N N . GLU A 1 115 ? -6.603 -2.067 -18.562 1.00 94.38 115 GLU A N 1
ATOM 843 C CA . GLU A 1 115 ? -5.466 -2.106 -19.478 1.00 94.38 115 GLU A CA 1
ATOM 844 C C . GLU A 1 115 ? -4.351 -1.179 -18.977 1.00 94.38 115 GLU A C 1
ATOM 846 O O . GLU A 1 115 ? -4.591 -0.025 -18.599 1.00 94.38 115 GLU A O 1
ATOM 851 N N . VAL A 1 116 ? -3.121 -1.686 -18.964 1.00 93.69 116 VAL A N 1
ATOM 852 C CA . VAL A 1 116 ? -1.937 -0.928 -18.568 1.00 93.69 116 VAL A CA 1
ATOM 853 C C . VAL A 1 116 ? -1.418 -0.141 -19.763 1.00 93.69 116 VAL A C 1
ATOM 855 O O . VAL A 1 116 ? -0.666 -0.646 -20.586 1.00 93.69 116 VAL A O 1
ATOM 858 N N . MET A 1 117 ? -1.774 1.138 -19.835 1.00 91.56 117 MET A N 1
ATOM 859 C CA . MET A 1 117 ? -1.251 2.036 -20.874 1.00 91.56 117 MET A CA 1
ATOM 860 C C . MET A 1 117 ? 0.116 2.636 -20.525 1.00 91.56 117 MET A C 1
ATOM 862 O O . MET A 1 117 ? 0.830 3.110 -21.402 1.00 91.56 117 MET A O 1
ATOM 866 N N . ASN A 1 118 ? 0.463 2.667 -19.238 1.00 91.12 118 ASN A N 1
ATOM 867 C CA . ASN A 1 118 ? 1.709 3.230 -18.735 1.00 91.12 118 ASN A CA 1
ATOM 868 C C . ASN A 1 118 ? 2.080 2.522 -17.424 1.00 91.12 118 ASN A C 1
ATOM 870 O O . ASN A 1 118 ? 1.276 2.513 -16.488 1.00 91.12 118 ASN A O 1
ATOM 874 N N . THR A 1 119 ? 3.276 1.934 -17.359 1.00 91.44 119 THR A N 1
ATOM 875 C CA . THR A 1 119 ? 3.753 1.221 -16.161 1.00 91.44 119 THR A CA 1
ATOM 876 C C . THR A 1 119 ? 4.235 2.170 -15.059 1.00 91.44 119 THR A C 1
ATOM 878 O O . THR A 1 119 ? 4.350 1.742 -13.920 1.00 91.44 119 THR A O 1
ATOM 881 N N . ASP A 1 120 ? 4.420 3.456 -15.373 1.00 89.88 120 ASP A N 1
ATOM 882 C CA . ASP A 1 120 ? 4.691 4.572 -14.444 1.00 89.88 120 ASP A CA 1
ATOM 883 C C . ASP A 1 120 ? 3.412 5.109 -13.765 1.00 89.88 120 ASP A C 1
ATOM 885 O O . ASP A 1 120 ? 3.397 6.115 -13.054 1.00 89.88 120 ASP A O 1
ATOM 889 N N . ALA A 1 121 ? 2.272 4.485 -14.072 1.00 89.56 121 ALA A N 1
ATOM 890 C CA . ALA A 1 121 ? 1.002 4.705 -13.397 1.00 89.56 121 ALA A CA 1
ATOM 891 C C . ALA A 1 121 ? 0.666 3.517 -12.480 1.00 89.56 121 ALA A C 1
ATOM 893 O O . ALA A 1 121 ? -0.496 3.141 -12.338 1.00 89.56 121 ALA A O 1
ATOM 894 N N . GLU A 1 122 ? 1.669 2.921 -11.847 1.00 90.88 122 GLU A N 1
ATOM 895 C CA . GLU A 1 122 ? 1.572 1.755 -10.972 1.00 90.88 122 GLU A CA 1
ATOM 896 C C . GLU A 1 122 ? 0.815 2.038 -9.670 1.00 90.88 122 GLU A C 1
ATOM 898 O O . GLU A 1 122 ? 0.044 1.201 -9.198 1.00 90.88 122 GLU A O 1
ATOM 903 N N . GLY A 1 123 ? 0.962 3.244 -9.109 1.00 89.19 123 GLY A N 1
ATOM 904 C CA . GLY A 1 123 ? 0.417 3.595 -7.800 1.00 89.19 123 GLY A CA 1
ATOM 905 C C . GLY A 1 123 ? -1.095 3.405 -7.700 1.00 89.19 123 GLY A C 1
ATOM 906 O O . GLY A 1 123 ? -1.606 2.939 -6.687 1.00 89.19 123 GLY A O 1
ATOM 907 N N . ARG A 1 124 ? -1.832 3.701 -8.774 1.00 90.69 124 ARG A N 1
ATOM 908 C CA . ARG A 1 124 ? -3.288 3.470 -8.819 1.00 90.69 124 ARG A CA 1
ATOM 909 C C . ARG A 1 124 ? -3.644 1.991 -8.949 1.00 90.69 124 ARG A C 1
ATOM 911 O O . ARG A 1 124 ? -4.704 1.592 -8.478 1.00 90.69 124 ARG A O 1
ATOM 918 N N . LEU A 1 125 ? -2.782 1.195 -9.584 1.00 93.25 125 LEU A N 1
ATOM 919 C CA . LEU A 1 125 ? -3.001 -0.236 -9.779 1.00 93.25 125 LEU A CA 1
ATOM 920 C C . LEU A 1 125 ? -2.846 -0.977 -8.449 1.00 93.25 125 LEU A C 1
ATOM 922 O O . LEU A 1 125 ? -3.680 -1.809 -8.098 1.00 93.25 125 LEU A O 1
ATOM 926 N N . VAL A 1 126 ? -1.825 -0.620 -7.663 1.00 94.75 126 VAL A N 1
ATOM 927 C CA . VAL A 1 126 ? -1.632 -1.207 -6.330 1.00 94.75 126 VAL A CA 1
ATOM 928 C C . VAL A 1 126 ? -2.721 -0.764 -5.351 1.00 94.75 126 VAL A C 1
ATOM 930 O O . VAL A 1 126 ? -3.273 -1.595 -4.632 1.00 94.75 126 VAL A O 1
ATOM 933 N N . LEU A 1 127 ? -3.107 0.519 -5.373 1.00 93.50 127 LEU A N 1
ATOM 934 C CA . LEU A 1 127 ? -4.164 1.048 -4.504 1.00 93.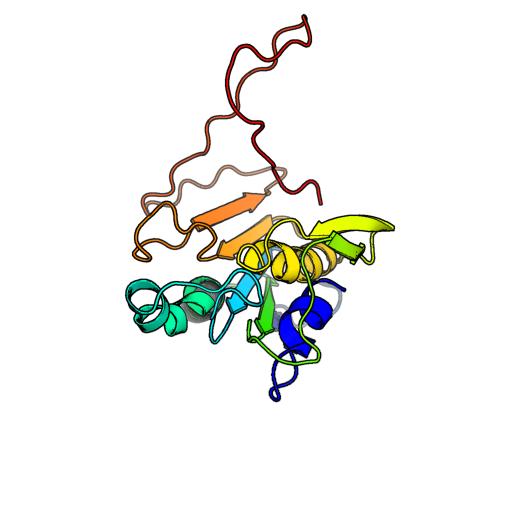50 127 LEU A CA 1
ATOM 935 C C . LEU A 1 127 ? -5.529 0.429 -4.788 1.00 93.50 127 LEU A C 1
ATOM 937 O O . LEU A 1 127 ? -6.325 0.296 -3.865 1.00 93.50 127 LEU A O 1
ATOM 941 N N . ALA A 1 128 ? -5.818 0.045 -6.032 1.00 93.75 128 ALA A N 1
ATOM 942 C CA . ALA A 1 128 ? -7.091 -0.576 -6.370 1.00 93.75 128 ALA A CA 1
ATOM 943 C C . ALA A 1 128 ? -7.322 -1.883 -5.589 1.00 93.75 128 ALA A C 1
ATOM 945 O O . ALA A 1 128 ? -8.428 -2.095 -5.099 1.00 93.75 128 ALA A O 1
ATOM 946 N N . ASP A 1 129 ? -6.296 -2.722 -5.393 1.00 93.44 129 ASP A N 1
ATOM 947 C CA . ASP A 1 129 ? -6.439 -3.930 -4.566 1.00 93.44 129 ASP A CA 1
ATOM 948 C C . ASP A 1 129 ? -6.709 -3.583 -3.090 1.00 93.44 129 ASP A C 1
ATOM 950 O O . ASP A 1 129 ? -7.589 -4.197 -2.483 1.00 93.44 129 ASP A O 1
ATOM 954 N N . GLY A 1 130 ? -6.011 -2.584 -2.534 1.00 94.19 1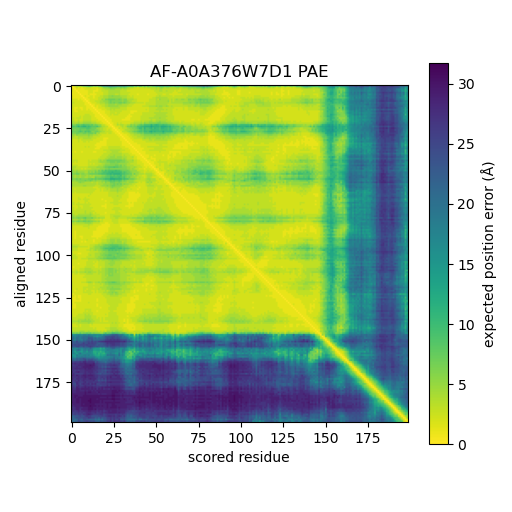30 GLY A N 1
ATOM 955 C CA . GLY A 1 130 ? -6.217 -2.130 -1.153 1.00 94.19 130 GLY A CA 1
ATOM 956 C C . GLY A 1 130 ? -7.574 -1.458 -0.929 1.00 94.19 130 GLY A C 1
ATOM 957 O O . GLY A 1 130 ? -8.219 -1.686 0.089 1.00 94.19 130 GLY A O 1
ATOM 958 N N . LEU A 1 131 ? -8.055 -0.678 -1.899 1.00 94.06 131 LEU A N 1
ATOM 959 C CA . LEU A 1 131 ? -9.375 -0.044 -1.858 1.00 94.06 131 LEU A CA 1
ATOM 960 C C . LEU A 1 131 ? -10.512 -1.062 -1.979 1.00 94.06 131 LEU A C 1
ATOM 962 O O . LEU A 1 131 ? -11.557 -0.869 -1.361 1.00 94.06 131 LEU A O 1
ATOM 966 N N . ILE A 1 132 ? -10.321 -2.144 -2.740 1.00 94.06 132 ILE A N 1
ATOM 967 C CA . ILE A 1 132 ? -11.283 -3.252 -2.792 1.00 94.06 132 ILE A CA 1
ATOM 968 C C . ILE A 1 132 ? -11.404 -3.907 -1.409 1.00 94.06 132 ILE A C 1
ATOM 970 O O . ILE A 1 132 ? -12.522 -4.078 -0.923 1.00 94.06 132 ILE A O 1
ATOM 974 N N . ASP A 1 133 ? -10.280 -4.202 -0.746 1.00 94.31 133 ASP A N 1
ATOM 975 C CA . ASP A 1 133 ? -10.299 -4.799 0.597 1.00 94.31 133 ASP A CA 1
ATOM 976 C C . ASP A 1 133 ? -10.858 -3.847 1.651 1.00 94.31 133 ASP A C 1
ATOM 978 O O . ASP A 1 133 ? -11.667 -4.263 2.479 1.00 94.31 133 ASP A O 1
ATOM 982 N N . ALA A 1 134 ? -10.496 -2.564 1.589 1.00 94.56 134 ALA A N 1
ATOM 983 C CA . ALA A 1 134 ? -11.052 -1.533 2.456 1.00 94.56 134 ALA A CA 1
ATOM 984 C C . ALA A 1 134 ? -12.570 -1.396 2.268 1.00 94.56 134 ALA A C 1
ATOM 986 O O . ALA A 1 134 ? -13.312 -1.348 3.245 1.00 94.56 134 ALA A O 1
ATOM 987 N N . SER A 1 135 ? -13.056 -1.391 1.022 1.00 93.50 135 SER A N 1
ATOM 988 C CA . SER A 1 135 ? -14.489 -1.300 0.730 1.00 93.50 135 SER A CA 1
ATOM 989 C C . SER A 1 135 ? -15.262 -2.526 1.216 1.00 93.50 135 SER A C 1
ATOM 991 O O . SER A 1 135 ? -16.415 -2.388 1.627 1.00 93.50 135 SER A O 1
ATOM 993 N N . ALA A 1 136 ? -14.651 -3.714 1.202 1.00 93.44 136 ALA A N 1
ATOM 994 C CA . ALA A 1 136 ? -15.274 -4.934 1.710 1.00 93.44 136 ALA A CA 1
ATOM 995 C C . ALA A 1 136 ? -15.535 -4.880 3.228 1.00 93.44 136 ALA A C 1
ATOM 997 O O . ALA A 1 136 ? -16.460 -5.533 3.706 1.00 93.44 136 ALA A O 1
ATOM 998 N N . GLN A 1 137 ? -14.784 -4.058 3.974 1.00 93.19 137 GLN A N 1
ATOM 999 C CA . GLN A 1 137 ? -14.996 -3.847 5.414 1.00 93.19 137 GLN A CA 1
ATOM 1000 C C . GLN A 1 137 ? -16.232 -2.996 5.733 1.00 93.19 137 GLN A C 1
ATOM 1002 O O . GLN A 1 137 ? -16.593 -2.883 6.900 1.00 93.19 137 GLN A O 1
ATOM 1007 N N . LYS A 1 138 ? -16.866 -2.387 4.716 1.00 92.38 138 LYS A N 1
ATOM 1008 C CA . LYS A 1 138 ? -18.004 -1.462 4.856 1.00 92.38 138 LYS A CA 1
ATOM 1009 C C . LYS A 1 138 ? -17.768 -0.355 5.908 1.00 92.38 138 LYS A C 1
ATOM 1011 O O . LYS A 1 138 ? -18.624 -0.160 6.770 1.00 92.38 138 LYS A O 1
ATOM 1016 N N . PRO A 1 139 ? -16.629 0.363 5.867 1.00 92.88 139 PRO A N 1
ATOM 1017 C CA . PRO A 1 139 ? -16.343 1.399 6.848 1.00 92.88 139 PRO A CA 1
ATOM 1018 C C . PRO A 1 139 ? -17.201 2.649 6.618 1.00 92.88 139 PRO A C 1
ATOM 1020 O O . PRO A 1 139 ? -17.659 2.905 5.502 1.00 92.88 139 PRO A O 1
ATOM 1023 N N . GLU A 1 140 ? -17.348 3.484 7.646 1.00 92.62 140 GLU A N 1
ATOM 1024 C CA . GLU A 1 140 ? -17.994 4.800 7.512 1.00 92.62 140 GLU A CA 1
ATOM 1025 C C . GLU A 1 140 ? -17.150 5.769 6.659 1.00 92.62 140 GLU A C 1
ATOM 1027 O O . GLU A 1 140 ? -17.677 6.659 5.978 1.00 92.62 140 GLU A O 1
ATOM 1032 N N . LEU A 1 141 ? -15.824 5.591 6.680 1.00 92.62 141 LEU A N 1
ATOM 1033 C CA . LEU A 1 141 ? -14.864 6.443 5.984 1.00 92.62 141 LEU A CA 1
ATOM 1034 C C . LEU A 1 141 ? -13.724 5.637 5.352 1.00 92.62 141 LEU A C 1
ATOM 1036 O O . LEU A 1 141 ? -13.106 4.797 6.001 1.00 92.62 141 LEU A O 1
ATOM 1040 N N . ILE A 1 142 ? -13.377 5.962 4.105 1.00 93.88 142 ILE A N 1
ATOM 1041 C CA . ILE A 1 142 ? -12.127 5.513 3.478 1.00 93.88 142 ILE A CA 1
ATOM 1042 C C . ILE A 1 142 ? -11.264 6.733 3.170 1.00 93.88 142 ILE A C 1
ATOM 1044 O O . ILE A 1 142 ? -11.732 7.691 2.543 1.00 93.88 142 ILE A O 1
ATOM 1048 N N . ILE A 1 143 ? -10.010 6.686 3.616 1.00 93.88 143 ILE A N 1
ATOM 1049 C CA . ILE A 1 143 ? -8.984 7.690 3.342 1.00 93.88 143 ILE A CA 1
ATOM 1050 C C . ILE A 1 143 ? -7.850 7.003 2.595 1.00 93.88 143 ILE A C 1
ATOM 1052 O O . ILE A 1 143 ? -7.196 6.131 3.163 1.00 93.88 143 ILE A O 1
ATOM 1056 N N . ASP A 1 144 ? -7.583 7.408 1.358 1.00 91.31 144 ASP A N 1
ATOM 1057 C CA . ASP A 1 144 ? -6.371 7.000 0.654 1.00 91.31 144 ASP A CA 1
ATOM 1058 C C . ASP A 1 144 ? -5.348 8.134 0.598 1.00 91.31 144 ASP A C 1
ATOM 1060 O O . ASP A 1 144 ? -5.703 9.309 0.485 1.00 91.31 144 ASP A O 1
ATOM 1064 N N . ALA A 1 145 ? -4.071 7.775 0.724 1.00 91.31 145 ALA A N 1
ATOM 1065 C CA . ALA A 1 145 ? -2.951 8.698 0.634 1.00 91.31 145 ALA A CA 1
ATOM 1066 C C . ALA A 1 145 ? -1.902 8.164 -0.337 1.00 91.31 145 ALA A C 1
ATOM 1068 O O . ALA A 1 145 ? -1.415 7.035 -0.196 1.00 91.31 145 ALA A O 1
ATOM 1069 N N . ALA A 1 146 ? -1.522 8.991 -1.311 1.00 87.38 146 ALA A N 1
ATOM 1070 C CA . ALA A 1 146 ? -0.565 8.585 -2.327 1.00 87.38 146 ALA A CA 1
ATOM 1071 C C . ALA A 1 146 ? 0.176 9.743 -3.004 1.00 87.38 146 ALA A C 1
ATOM 1073 O O . ALA A 1 146 ? -0.312 10.870 -3.118 1.00 87.38 146 ALA A O 1
ATOM 1074 N N . THR A 1 147 ? 1.351 9.416 -3.531 1.00 81.88 147 THR A N 1
ATOM 1075 C CA . THR A 1 147 ? 2.223 10.242 -4.380 1.00 81.88 147 THR A CA 1
ATOM 1076 C C . THR A 1 147 ? 1.873 10.043 -5.868 1.00 81.88 147 THR A C 1
ATOM 1078 O O . THR A 1 147 ? 2.695 9.674 -6.693 1.00 81.88 147 THR A O 1
ATOM 1081 N N . LEU A 1 148 ? 0.598 10.225 -6.231 1.00 62.47 148 LEU A N 1
ATOM 1082 C CA . LEU A 1 148 ? 0.004 9.684 -7.471 1.00 62.47 148 LEU A CA 1
ATOM 1083 C C . LEU A 1 148 ? 0.281 10.434 -8.794 1.00 62.47 148 LEU A C 1
ATOM 1085 O O . LEU A 1 148 ? -0.189 9.967 -9.832 1.00 62.47 148 LEU A O 1
ATOM 1089 N N . THR A 1 149 ? 0.963 11.587 -8.825 1.00 55.47 149 THR A N 1
ATOM 1090 C CA . THR A 1 149 ? 1.110 12.344 -10.090 1.00 55.47 149 THR A CA 1
ATOM 1091 C C . THR A 1 149 ? 2.460 13.040 -10.264 1.00 55.47 149 THR A C 1
ATOM 1093 O O . THR A 1 149 ? 2.731 14.024 -9.577 1.00 55.47 149 THR A O 1
ATOM 1096 N N . GLY A 1 150 ? 3.212 12.654 -11.303 1.00 44.97 150 GLY A N 1
ATOM 1097 C CA . GLY A 1 150 ? 4.433 13.333 -11.772 1.00 44.97 150 GLY A CA 1
ATOM 1098 C C . GLY A 1 150 ? 4.229 14.746 -12.350 1.00 44.97 150 GLY A C 1
ATOM 1099 O O . GLY A 1 150 ? 5.189 15.433 -12.677 1.00 44.97 150 GLY A O 1
ATOM 1100 N N . ARG A 1 151 ? 2.982 15.236 -12.441 1.00 35.19 151 ARG A N 1
ATOM 1101 C CA . ARG A 1 151 ? 2.672 16.621 -12.855 1.00 35.19 151 ARG A CA 1
ATOM 1102 C C . ARG A 1 151 ? 2.866 17.654 -11.735 1.00 35.19 151 ARG A C 1
ATOM 1104 O O . ARG A 1 151 ? 2.816 18.855 -11.988 1.00 35.19 151 ARG A O 1
ATOM 1111 N N . ARG A 1 152 ? 3.082 17.204 -10.497 1.00 36.53 152 ARG A N 1
ATOM 1112 C CA . ARG A 1 152 ? 3.488 18.036 -9.358 1.00 36.53 152 ARG A CA 1
ATOM 1113 C C . ARG A 1 152 ? 4.809 17.488 -8.839 1.00 36.53 152 ARG A C 1
ATOM 1115 O O . ARG A 1 152 ? 4.946 16.283 -8.680 1.00 36.53 152 ARG A O 1
ATOM 1122 N N . LYS A 1 153 ? 5.756 18.381 -8.527 1.00 31.92 153 LYS A N 1
ATOM 1123 C CA . LYS A 1 153 ? 6.959 18.031 -7.752 1.00 31.92 153 LYS A CA 1
ATOM 1124 C C . LYS A 1 153 ? 6.544 17.164 -6.540 1.00 31.92 153 LYS A C 1
ATOM 1126 O O . LYS A 1 153 ? 5.505 17.496 -5.957 1.00 31.92 153 LYS A O 1
ATOM 1131 N N . PRO A 1 154 ? 7.329 16.147 -6.123 1.00 39.12 154 PRO A N 1
ATOM 1132 C CA . PRO A 1 154 ? 7.007 15.149 -5.075 1.00 39.12 154 PRO A CA 1
ATOM 1133 C C . PRO A 1 154 ? 6.790 15.712 -3.652 1.00 39.12 154 PRO A C 1
ATOM 1135 O O . PRO A 1 154 ? 6.852 15.011 -2.653 1.00 39.12 154 PRO A O 1
ATOM 1138 N N . ARG A 1 155 ? 6.503 17.006 -3.529 1.00 29.84 155 ARG A N 1
ATOM 1139 C CA . ARG A 1 155 ? 6.375 17.752 -2.281 1.00 29.84 155 ARG A CA 1
ATOM 1140 C C . ARG A 1 155 ? 5.015 17.569 -1.586 1.00 29.84 155 ARG A C 1
ATOM 1142 O O . ARG A 1 155 ? 4.828 18.126 -0.512 1.00 29.84 155 ARG A O 1
ATOM 1149 N N . T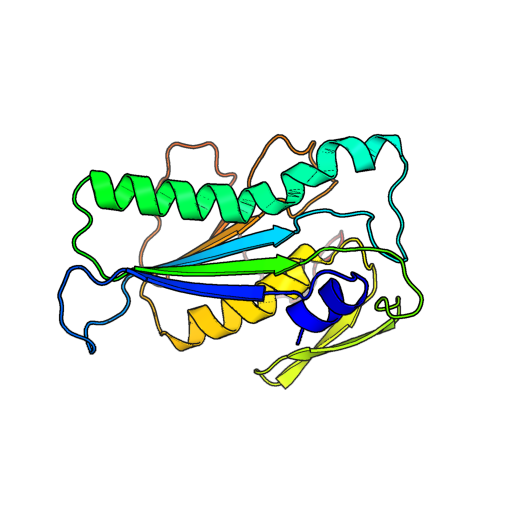RP A 1 156 ? 4.057 16.848 -2.181 1.00 35.75 156 TRP A N 1
ATOM 1150 C CA . TRP A 1 156 ? 2.679 16.788 -1.677 1.00 35.75 156 TRP A CA 1
ATOM 1151 C C . TRP A 1 156 ? 2.082 15.383 -1.743 1.00 35.75 156 TRP A C 1
ATOM 1153 O O . TRP A 1 156 ? 1.995 14.791 -2.816 1.00 35.75 156 TRP A O 1
ATOM 1163 N N . VAL A 1 157 ? 1.600 14.903 -0.598 1.00 50.09 157 VAL A N 1
ATOM 1164 C CA . VAL A 1 157 ? 0.748 13.714 -0.497 1.00 50.09 157 VAL A CA 1
ATOM 1165 C C . VAL A 1 157 ? -0.679 14.128 -0.833 1.00 50.09 157 VAL A C 1
ATOM 1167 O O . VAL A 1 157 ? -1.216 15.062 -0.234 1.00 50.09 157 VAL A O 1
ATOM 1170 N N . MET A 1 158 ? -1.289 13.462 -1.812 1.00 49.50 158 MET A N 1
ATOM 1171 C CA . MET A 1 158 ? -2.700 13.661 -2.116 1.00 49.50 158 MET A CA 1
ATOM 1172 C C . MET A 1 158 ? -3.520 12.740 -1.222 1.00 49.50 158 MET A C 1
ATOM 1174 O O . MET A 1 158 ? -3.277 11.535 -1.207 1.00 49.50 158 MET A O 1
ATOM 1178 N N . ILE A 1 159 ? -4.457 13.325 -0.476 1.00 57.12 159 ILE A N 1
ATOM 1179 C CA . ILE A 1 159 ? -5.405 12.599 0.365 1.00 57.12 159 ILE A CA 1
ATOM 1180 C C . ILE A 1 159 ? -6.772 12.698 -0.297 1.00 57.12 159 ILE A C 1
ATOM 1182 O O . ILE A 1 159 ? -7.294 13.802 -0.473 1.00 57.12 159 ILE A O 1
ATOM 1186 N N . ILE A 1 160 ? -7.349 11.560 -0.669 1.00 59.28 160 ILE A N 1
ATOM 1187 C CA . ILE A 1 160 ? -8.721 11.490 -1.164 1.00 59.28 160 ILE A CA 1
ATOM 1188 C C . ILE A 1 160 ? -9.566 10.814 -0.086 1.00 59.28 160 ILE A C 1
ATOM 1190 O O . ILE A 1 160 ? -9.207 9.781 0.472 1.00 59.28 160 ILE A O 1
ATOM 1194 N N . THR A 1 161 ? -10.696 11.438 0.242 1.00 49.94 161 THR A N 1
ATOM 1195 C CA . THR A 1 161 ? -11.670 10.888 1.181 1.00 49.94 161 THR A CA 1
ATOM 1196 C C . THR A 1 161 ? -12.951 10.529 0.440 1.00 49.94 161 THR A C 1
ATOM 1198 O O . THR A 1 161 ? -13.567 11.363 -0.232 1.00 49.94 161 THR A O 1
ATOM 1201 N N . ARG A 1 162 ? -13.382 9.271 0.571 1.00 45.06 162 ARG A N 1
ATOM 1202 C CA . ARG A 1 162 ? -14.748 8.851 0.238 1.00 45.06 162 ARG A CA 1
ATOM 1203 C C . ARG A 1 162 ? -15.491 8.693 1.563 1.00 45.06 162 ARG A C 1
ATOM 1205 O O . ARG A 1 162 ? -15.237 7.758 2.313 1.00 45.06 162 ARG A O 1
ATOM 1212 N N . CYS A 1 163 ? -16.385 9.636 1.852 1.00 34.34 163 CYS A N 1
ATOM 1213 C CA . CYS A 1 163 ? -17.330 9.559 2.962 1.00 34.34 163 CYS A CA 1
ATOM 1214 C C . CYS A 1 163 ? -18.746 9.660 2.391 1.00 34.34 163 CYS A C 1
ATOM 1216 O O . CYS A 1 163 ? -19.015 10.551 1.580 1.00 34.34 163 CYS A O 1
ATOM 1218 N N . SER A 1 164 ? -19.643 8.760 2.789 1.00 29.73 164 SER A N 1
ATOM 1219 C CA . SER A 1 164 ? -21.065 8.840 2.438 1.00 29.73 164 SER A CA 1
ATOM 1220 C C . SER A 1 164 ? -21.803 9.928 3.232 1.00 29.73 164 SER A C 1
ATOM 1222 O O . SER A 1 164 ? -22.874 10.336 2.792 1.00 29.73 164 SER A O 1
ATOM 1224 N N . VAL A 1 165 ? -21.246 10.445 4.343 1.00 25.58 165 VAL A N 1
ATOM 1225 C CA . VAL A 1 165 ? -21.988 11.345 5.259 1.00 25.58 165 VAL A CA 1
ATOM 1226 C C . VAL A 1 165 ? -21.224 12.592 5.754 1.00 25.58 165 VAL A C 1
ATOM 1228 O O . VAL A 1 165 ? -21.864 13.530 6.218 1.00 25.58 165 VAL A O 1
ATOM 1231 N N . LEU A 1 166 ? -19.899 12.724 5.614 1.00 26.05 166 LEU A N 1
ATOM 1232 C CA . LEU A 1 166 ? -19.177 13.821 6.283 1.00 26.05 166 LEU A CA 1
ATOM 1233 C C . LEU A 1 166 ? -18.083 14.476 5.428 1.00 26.05 166 LEU A C 1
ATOM 1235 O O . LEU A 1 166 ? -17.084 13.871 5.049 1.00 26.05 166 LEU A O 1
ATOM 1239 N N . THR A 1 167 ? -18.251 15.773 5.163 1.00 22.83 167 THR A N 1
ATOM 1240 C CA . THR A 1 167 ? -17.181 16.638 4.653 1.00 22.83 167 THR A CA 1
ATOM 1241 C C . THR A 1 167 ? -16.351 17.135 5.840 1.00 22.83 167 THR A C 1
ATOM 1243 O O . THR A 1 167 ? -16.696 18.147 6.445 1.00 22.83 167 THR A O 1
ATOM 1246 N N . MET A 1 168 ? -15.249 16.466 6.181 1.00 23.58 168 MET A N 1
ATOM 1247 C CA . MET A 1 168 ? -14.278 17.017 7.138 1.00 23.58 168 MET A CA 1
ATOM 1248 C C . MET A 1 168 ? -13.383 18.060 6.451 1.00 23.58 168 MET A C 1
ATOM 1250 O O . MET A 1 168 ? -12.728 17.779 5.447 1.00 23.58 168 MET A O 1
ATOM 1254 N N . ARG A 1 169 ? -13.353 19.281 7.001 1.00 23.25 169 ARG A N 1
ATOM 1255 C CA . ARG A 1 169 ? -12.337 20.300 6.698 1.00 23.25 169 ARG A CA 1
ATOM 1256 C C . ARG A 1 169 ? -11.050 19.923 7.437 1.00 23.25 169 ARG A C 1
ATOM 1258 O O . ARG A 1 169 ? -10.934 20.179 8.629 1.00 23.25 169 ARG A O 1
ATOM 1265 N N . LEU A 1 170 ? -10.096 19.314 6.738 1.00 25.34 170 LEU A N 1
ATOM 1266 C CA . LEU A 1 170 ? -8.715 19.210 7.216 1.00 25.34 170 LEU A CA 1
ATOM 1267 C C . LEU A 1 170 ? -7.996 20.548 6.941 1.00 25.34 170 LEU A C 1
ATOM 1269 O O . LEU A 1 170 ? -8.112 21.057 5.826 1.00 25.34 170 LEU A O 1
ATOM 1273 N N . PRO A 1 171 ? -7.261 21.132 7.908 1.00 21.19 171 PRO A N 1
ATOM 1274 C CA . PRO A 1 171 ? -6.553 22.406 7.732 1.00 21.19 171 PRO A CA 1
ATOM 1275 C C . PRO A 1 171 ? -5.213 22.278 6.985 1.00 21.19 171 PRO A C 1
ATOM 1277 O O . PRO A 1 171 ? -4.507 23.264 6.801 1.00 21.19 171 PRO A O 1
ATOM 1280 N N . VAL A 1 172 ? -4.854 21.086 6.510 1.00 25.39 172 VAL A N 1
ATOM 1281 C CA . VAL A 1 172 ? -3.737 20.905 5.573 1.00 25.39 172 VAL A CA 1
ATOM 1282 C C . VAL A 1 172 ? -4.270 21.215 4.180 1.00 25.39 172 VAL A C 1
ATOM 1284 O O . VAL A 1 172 ? -5.358 20.745 3.867 1.00 25.39 172 VAL A O 1
ATOM 1287 N N . ALA A 1 173 ? -3.556 22.000 3.368 1.00 25.34 173 ALA A N 1
ATOM 1288 C CA . ALA A 1 173 ? -3.970 22.459 2.036 1.00 25.34 173 ALA A CA 1
ATOM 1289 C C . ALA A 1 173 ? -4.309 21.302 1.062 1.00 25.34 173 ALA A C 1
ATOM 1291 O O . ALA A 1 173 ? -3.562 20.976 0.143 1.00 25.34 173 ALA A O 1
ATOM 1292 N N . CYS A 1 174 ? -5.462 20.675 1.274 1.00 27.09 174 CYS A N 1
ATOM 1293 C CA . CYS A 1 174 ? -6.061 19.634 0.470 1.00 27.09 174 CYS A CA 1
ATOM 1294 C C . CYS A 1 174 ? -6.869 20.346 -0.606 1.00 27.09 174 CYS A C 1
ATOM 1296 O O . CYS A 1 174 ? -7.940 20.900 -0.345 1.00 27.09 174 CYS A O 1
ATOM 1298 N N . TRP A 1 175 ? -6.342 20.381 -1.825 1.00 23.89 175 TRP A N 1
ATOM 1299 C CA . TRP A 1 175 ? -7.105 20.888 -2.955 1.00 23.89 175 TRP A CA 1
ATOM 1300 C C . TRP A 1 175 ? -8.316 19.976 -3.179 1.00 23.89 175 TRP A C 1
ATOM 1302 O O . TRP A 1 175 ? -8.177 18.814 -3.554 1.00 23.89 175 TRP A O 1
ATOM 1312 N N . ARG A 1 176 ? -9.521 20.510 -2.945 1.00 23.14 176 ARG A N 1
ATOM 1313 C CA . ARG A 1 176 ? -10.768 19.902 -3.417 1.00 23.14 176 ARG A CA 1
ATOM 1314 C C . ARG A 1 176 ? -10.688 19.814 -4.939 1.00 23.14 176 ARG A C 1
ATOM 1316 O O . ARG A 1 176 ? -10.630 20.845 -5.604 1.00 23.14 176 ARG A O 1
ATOM 1323 N N . VAL A 1 177 ? -10.742 18.608 -5.497 1.00 28.88 177 VAL A N 1
ATOM 1324 C CA . VAL A 1 177 ? -11.045 18.445 -6.925 1.00 28.88 177 VAL A CA 1
ATOM 1325 C C . VAL A 1 177 ? -12.465 18.996 -7.146 1.00 28.88 177 VAL A C 1
ATOM 1327 O O . VAL A 1 177 ? -13.395 18.523 -6.484 1.00 28.88 177 VAL A O 1
ATOM 1330 N N . PRO A 1 178 ? -12.680 20.006 -8.011 1.00 23.23 178 PRO A N 1
ATOM 1331 C CA . PRO A 1 178 ? -14.017 20.536 -8.25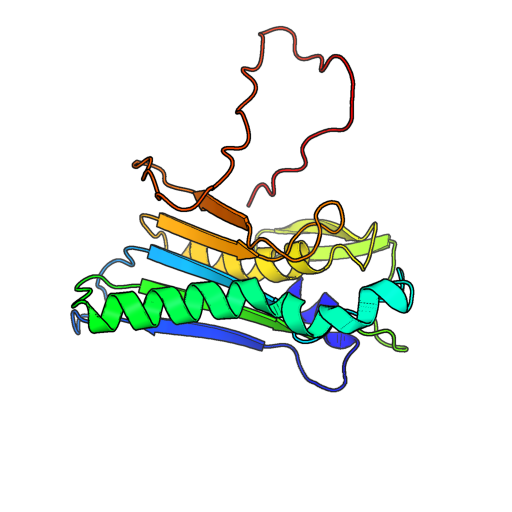2 1.00 23.23 178 PRO A CA 1
ATOM 1332 C C . PRO A 1 178 ? -14.906 19.446 -8.861 1.00 23.23 178 PRO A C 1
ATOM 1334 O O . PRO A 1 178 ? -14.597 18.910 -9.926 1.00 23.23 178 PRO A O 1
ATOM 1337 N N . ARG A 1 179 ? -16.038 19.125 -8.221 1.00 27.08 179 ARG A N 1
ATOM 1338 C CA . ARG A 1 179 ? -17.096 18.344 -8.880 1.00 27.08 179 ARG A CA 1
ATOM 1339 C C . ARG A 1 179 ? -17.688 19.214 -9.993 1.00 27.08 179 ARG A C 1
ATOM 1341 O O . ARG A 1 179 ? -18.350 20.206 -9.695 1.00 27.08 179 ARG A O 1
ATOM 1348 N N . ARG A 1 180 ? -17.471 18.867 -11.267 1.00 26.53 180 ARG A N 1
ATOM 1349 C CA . ARG A 1 180 ? -18.228 19.478 -12.372 1.00 26.53 180 ARG A CA 1
ATOM 1350 C C . ARG A 1 180 ? -19.684 19.006 -12.287 1.00 26.53 180 ARG A C 1
ATOM 1352 O O . ARG A 1 180 ? -19.948 17.807 -12.253 1.00 26.53 180 ARG A O 1
ATOM 1359 N N . ARG A 1 181 ? -20.622 19.956 -12.243 1.00 25.11 181 ARG A N 1
ATOM 1360 C CA . ARG A 1 181 ? -22.063 19.717 -12.421 1.00 25.11 181 ARG A CA 1
ATOM 1361 C C . ARG A 1 181 ? -22.269 19.181 -13.845 1.00 25.11 181 ARG A C 1
ATOM 1363 O O . ARG A 1 181 ? -21.910 19.865 -14.799 1.00 25.11 181 ARG A O 1
ATOM 1370 N N . MET A 1 182 ? -22.807 17.970 -13.993 1.00 24.95 182 MET A N 1
ATOM 1371 C CA . MET A 1 182 ? -23.281 17.473 -15.290 1.00 24.95 182 MET A CA 1
ATOM 1372 C C . MET A 1 182 ? -24.495 18.306 -15.719 1.00 24.95 182 MET A C 1
ATOM 1374 O O . MET A 1 182 ? -25.450 18.425 -14.953 1.00 24.95 182 MET A O 1
ATOM 1378 N N . ASN A 1 183 ? -24.465 18.877 -16.925 1.00 28.05 183 ASN A N 1
ATOM 1379 C CA . ASN A 1 183 ? -25.658 19.431 -17.567 1.00 28.05 183 ASN A CA 1
ATOM 1380 C C . ASN A 1 183 ? -26.355 18.341 -18.395 1.00 28.05 183 ASN A C 1
ATOM 1382 O O . ASN A 1 183 ? -25.704 17.425 -18.896 1.00 28.05 183 ASN A O 1
ATOM 1386 N N . ARG A 1 184 ? -27.683 18.459 -18.537 1.00 33.16 184 ARG A N 1
ATOM 1387 C CA . ARG A 1 184 ? -28.624 17.462 -19.096 1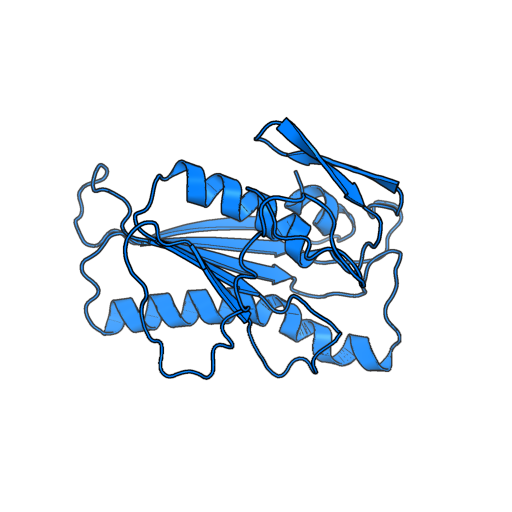.00 33.16 184 ARG A CA 1
ATOM 1388 C C . ARG A 1 184 ? -28.395 17.033 -20.564 1.00 33.16 184 ARG A C 1
ATOM 1390 O O . ARG A 1 184 ? -29.211 16.289 -21.086 1.00 33.16 184 ARG A O 1
ATOM 1397 N N . SER A 1 185 ? -27.320 17.455 -21.227 1.00 31.84 185 SER A N 1
ATOM 1398 C CA . SER A 1 185 ? -27.075 17.206 -22.658 1.00 31.84 185 SER A CA 1
ATOM 1399 C C . SER A 1 185 ? -25.881 16.297 -22.979 1.00 31.84 185 SER A C 1
ATOM 1401 O O . SER A 1 185 ? -25.551 16.139 -24.146 1.00 31.84 185 SER A O 1
ATOM 1403 N N . GLY A 1 186 ? -25.235 15.663 -21.994 1.00 31.34 186 GLY A N 1
ATOM 1404 C CA . GLY A 1 186 ? -24.370 14.494 -22.238 1.00 31.34 186 GLY A CA 1
ATOM 1405 C C . GLY A 1 186 ? -23.095 14.690 -23.081 1.00 31.34 186 GLY A C 1
ATOM 1406 O O . GLY A 1 186 ? -22.426 13.701 -23.360 1.00 31.34 186 GLY A O 1
ATOM 1407 N N . VAL A 1 187 ? -22.704 15.915 -23.453 1.00 26.02 187 VAL A N 1
ATOM 1408 C CA . VAL A 1 187 ? -21.487 16.167 -24.250 1.00 26.02 187 VAL A CA 1
ATOM 1409 C C . VAL A 1 187 ? -20.477 17.004 -23.459 1.00 26.02 187 VAL A C 1
ATOM 1411 O O . VAL A 1 187 ? -20.746 18.140 -23.067 1.00 26.02 187 VAL A O 1
ATOM 1414 N N . CYS A 1 188 ? -19.292 16.436 -23.220 1.00 27.84 188 CYS A N 1
ATOM 1415 C CA . CYS A 1 188 ? -18.146 17.131 -22.635 1.00 27.84 188 CYS A CA 1
ATOM 1416 C C . CYS A 1 188 ? -17.512 18.069 -23.672 1.00 27.84 188 CYS A C 1
ATOM 1418 O O . CYS A 1 188 ? -16.835 17.612 -24.590 1.00 27.84 188 CYS A O 1
ATOM 1420 N N . ALA A 1 189 ? -17.674 19.382 -23.506 1.00 26.34 189 ALA A N 1
ATOM 1421 C CA . ALA A 1 189 ? -16.867 20.357 -24.231 1.00 26.34 189 ALA A CA 1
ATOM 1422 C C . ALA A 1 189 ? -15.427 20.357 -23.680 1.00 26.34 189 ALA A C 1
ATOM 1424 O O . ALA A 1 189 ? -15.203 20.751 -22.535 1.00 26.34 189 ALA A O 1
ATOM 1425 N N . GLY A 1 190 ? -14.477 19.914 -24.511 1.00 29.02 190 GLY A N 1
ATOM 1426 C CA . GLY A 1 190 ? -13.040 20.192 -24.406 1.00 29.02 190 GLY A CA 1
ATOM 1427 C C . GLY A 1 190 ? -12.269 19.532 -23.253 1.00 29.02 190 GLY A C 1
ATOM 1428 O O . GLY A 1 190 ? -12.441 19.877 -22.086 1.00 29.02 190 GLY A O 1
ATOM 1429 N N . GLY A 1 191 ? -11.304 18.679 -23.616 1.00 28.88 191 GLY A N 1
ATOM 1430 C CA . GLY A 1 191 ? -10.165 18.314 -22.766 1.00 28.88 191 GLY A CA 1
ATOM 1431 C C . GLY A 1 191 ? -10.367 17.079 -21.883 1.00 28.88 191 GLY A C 1
ATOM 1432 O O . GLY A 1 191 ? -11.160 17.100 -20.951 1.00 28.88 191 GLY A O 1
ATOM 1433 N N . VAL A 1 192 ? -9.599 16.034 -22.215 1.00 27.45 192 VAL A N 1
ATOM 1434 C CA . VAL A 1 192 ? -9.208 14.814 -21.470 1.00 27.45 192 VAL A CA 1
ATOM 1435 C C . VAL A 1 192 ? -10.065 14.438 -20.240 1.00 27.45 192 VAL A C 1
ATOM 1437 O O . VAL A 1 192 ? -10.076 15.168 -19.246 1.00 27.45 192 VAL A O 1
ATOM 1440 N N . PRO A 1 193 ? -10.714 13.255 -20.237 1.00 24.62 193 PRO A N 1
ATOM 1441 C CA . PRO A 1 193 ? -11.621 12.861 -19.166 1.00 24.62 193 PRO A CA 1
ATOM 1442 C C . PRO A 1 193 ? -10.895 12.705 -17.815 1.00 24.62 193 PRO A C 1
ATOM 1444 O O . PRO A 1 193 ? -9.817 12.106 -17.755 1.00 24.62 193 PRO A O 1
ATOM 1447 N N . PRO A 1 194 ? -11.487 13.178 -16.702 1.00 28.38 194 PRO A N 1
ATOM 1448 C CA . PRO A 1 194 ? -11.008 12.859 -15.367 1.00 28.38 194 PRO A CA 1
ATOM 1449 C C . PRO A 1 194 ? -11.281 11.377 -15.094 1.00 28.38 194 PRO A C 1
ATOM 1451 O O . PRO A 1 194 ? -12.413 10.971 -14.844 1.00 28.38 194 PRO A O 1
ATOM 1454 N N . GLN A 1 195 ? -10.236 10.555 -15.148 1.00 27.98 195 GLN A N 1
ATOM 1455 C CA . GLN A 1 195 ? -10.313 9.143 -14.784 1.00 27.98 195 GLN A CA 1
ATOM 1456 C C . GLN A 1 195 ? -10.296 9.003 -13.258 1.00 27.98 195 GLN A C 1
ATOM 1458 O O . GLN A 1 195 ? -9.270 8.727 -12.640 1.00 27.98 195 GLN A O 1
ATOM 1463 N N . SER A 1 196 ? -11.447 9.242 -12.632 1.00 27.31 196 SER A N 1
ATOM 1464 C CA . SER A 1 196 ? -11.714 8.776 -11.274 1.00 27.31 196 SER A CA 1
ATOM 1465 C C . SER A 1 196 ? -11.738 7.249 -11.267 1.00 27.31 196 SER A C 1
ATOM 1467 O O . SER A 1 196 ? -12.413 6.646 -12.103 1.00 27.31 196 SER A O 1
ATOM 1469 N N . ILE A 1 197 ? -11.052 6.626 -10.310 1.00 28.41 197 ILE A N 1
ATOM 1470 C CA . ILE A 1 197 ? -11.173 5.189 -10.064 1.00 28.41 197 ILE A CA 1
ATOM 1471 C C . ILE A 1 197 ? -12.594 4.953 -9.550 1.00 28.41 197 ILE A C 1
ATOM 1473 O O . ILE A 1 197 ? -12.923 5.263 -8.405 1.00 28.41 197 ILE A O 1
ATOM 1477 N N . ALA A 1 198 ? -13.461 4.434 -10.414 1.00 23.69 198 ALA A N 1
ATOM 1478 C CA . ALA A 1 198 ? -14.682 3.798 -9.964 1.00 23.69 198 ALA A CA 1
ATOM 1479 C C . ALA A 1 198 ? -14.278 2.445 -9.366 1.00 23.69 198 ALA A C 1
ATOM 1481 O O . ALA A 1 198 ? -14.158 1.463 -10.100 1.00 23.69 198 ALA A O 1
ATOM 1482 N N . VAL A 1 199 ? -14.027 2.407 -8.054 1.00 31.11 199 VAL A N 1
ATOM 1483 C CA . VAL A 1 199 ? -14.100 1.168 -7.258 1.00 31.11 199 VAL A CA 1
ATOM 1484 C C . VAL A 1 199 ? -15.564 0.819 -7.092 1.00 31.11 199 VAL A C 1
ATOM 1486 O O . VAL A 1 199 ? -16.322 1.731 -6.674 1.00 31.11 199 VAL A O 1
#

Sequence (199 aa):
MGLHTVGRGSERSPVLLALDYNPTGDKEAPVYACLVGKGITFDSGGYSIKQTAFMDSMKSDMGGAATVTGALAFAITRGLNKRVKLFLCCADNLISGNAFKLGDIITYRNGKKVEVMNTDAEGRLVLADGLIDASAQKPELIIDAATLTGRRKPRWVMIITRCSVLTMRLPVACWRVPRRRMNRSGVCAGGVPPQSIAV

pLDDT: mean 77.11, std 27.35, range [21.19, 97.69]

Secondary structure (DSSP, 8-state):
-HHHHHHTTSSSPPEEEEEEE-TT--TTPPP-EEEEEEEEEEE--TTSPPPHHHHTTGGGTTHHHHHHHHHHHHHHHTT--S-EEEEEEEEEE--STTS--TT-EEEPTTS-EEE-S-GGGHHHHHHHHHHHHHHHT--SEEEEEE---TTS-S---EEEEEESS-----SS---PPP-PPPPTT----SS--------

Foldseek 3Di:
DLLQQQFVQDPDGWDWDKDKDALPPDPPAAAAEEEEFQAACFEQQEVLGDDPVVRVCRNCQRVQVVVSVVVVVVCVVVPDNGIYMYIYGHHYRDYDPSHHDQQDWDQAPVRDIDGRNTSSQSSVSSRVNVVVVRVVSVHQKYWTWGQRDPVDDSPDIAIDIDHPDDDDDDVPPHDDPDDDDDDPPPDDDDDDDDPDPPD

Organism: Escherichia coli (NCBI:txid562)

Nearest PDB structures (foldseek):
  6oad-assembly1_F  TM=9.987E-01  e=3.624E-25  Escherichia coli str. K-12 substr. MG1655
  3kzw-assembly1_D  TM=9.546E-01  e=5.804E-16  Staphylococcus aureus subsp. aureus COL
  8pz0-assembly1_A  TM=9.466E-01  e=1.097E-15  Pseudomonas aeruginosa PA14
  8d1x-assembly1_E  TM=9.495E-01  e=1.018E-14  Neisseria gonorrhoeae NCCP11945
  3h8g-assembly1_D  TM=9.584E-01  e=1.232E-14  Pseudomonas putida

Radius of gyration: 17.67 Å; Cα contacts (8 Å, |Δi|>4): 391; chains: 1; bounding box: 46×33×47 Å

Mean predicted aligned error: 10.74 Å

Solvent-accessible surface area (backbone atoms only — not comparable to full-atom values): 11441 Å² total; per-residue (Å²): 72,29,38,57,46,46,3,55,18,34,94,58,77,46,44,79,47,76,46,78,48,59,71,77,77,56,90,80,60,70,41,45,33,28,36,34,12,23,19,29,54,36,46,45,17,21,79,50,56,57,57,73,92,66,39,79,64,18,63,53,36,22,48,8,24,52,48,50,52,51,51,49,54,52,40,52,79,72,64,56,79,58,28,35,36,39,30,34,32,31,26,29,31,31,72,47,97,62,31,58,52,73,71,40,74,41,57,37,93,85,73,50,74,46,71,30,84,48,46,63,57,42,58,63,38,24,40,49,48,42,51,52,56,42,56,73,59,65,38,61,29,40,37,37,25,24,61,81,52,91,92,48,76,93,84,58,74,47,73,51,75,57,48,91,84,62,91,79,86,66,92,61,96,70,80,75,78,81,82,77,81,82,65,100,74,86,70,85,82,75,80,83,82,85,82,70,85,85,125